Protein AF-0000000065780744 (afdb_homodimer)

pLDDT: mean 96.43, std 5.04, range [65.5, 98.94]

Solvent-accessible surface area (backbone atoms only — not comparable to full-atom values): 18616 Å² total; per-residue (Å²): 108,68,65,57,45,47,46,42,52,73,30,43,47,75,39,72,46,35,96,43,82,79,26,55,28,75,36,64,63,49,23,32,56,33,37,69,35,42,49,47,54,45,49,52,55,40,68,71,40,66,84,66,68,60,50,29,27,30,14,38,72,53,62,6,28,48,55,24,36,43,37,14,58,76,64,61,24,23,38,44,68,33,33,51,78,88,74,62,92,62,65,63,48,76,34,73,39,68,48,100,80,62,71,48,52,39,26,35,49,60,84,76,47,41,64,85,33,29,34,34,39,26,38,50,64,37,39,58,34,46,70,58,51,34,50,50,50,52,40,45,76,45,41,26,42,68,47,42,33,38,26,50,33,30,30,68,90,50,42,11,63,62,51,37,44,74,71,59,27,48,73,46,60,66,36,77,49,74,83,103,108,67,66,57,45,47,47,40,52,73,32,41,46,76,39,71,45,34,95,44,83,78,27,56,30,74,36,64,63,49,23,32,56,32,39,69,35,42,49,48,52,44,51,54,53,40,67,71,41,68,82,65,66,62,50,31,27,31,16,39,70,54,62,5,26,48,57,24,36,42,34,14,59,75,64,60,25,22,39,45,66,34,32,50,80,88,74,63,92,63,66,61,50,74,34,72,39,69,49,101,78,62,71,47,54,38,27,35,50,60,84,75,47,43,64,84,33,30,35,34,39,27,38,48,66,36,38,58,34,46,70,58,50,33,50,50,51,54,39,44,76,45,41,24,42,68,48,42,32,39,24,51,33,29,30,70,90,50,44,11,63,61,50,37,44,75,73,60,28,47,72,45,61,64,35,77,48,76,83,104

Nearest PDB structures (foldseek):
  5znq-assembly1_B  TM=9.868E-01  e=4.164E-31  Yersinia pseudotuberculosis IP 32953
  8izj-assembly1_B  TM=9.907E-01  e=5.658E-31  Escherichia coli
  4lza-assembly1_B  TM=9.631E-01  e=7.298E-24  Thermoanaerobacter pseudethanolicus ATCC 33223
  4m0k-assembly2_D  TM=9.371E-01  e=3.718E-24  Rhodothermus marinus DSM 4252
  6hgq-assembly1_B  TM=9.418E-01  e=8.719E-22  Homo sapiens

Radius of gyration: 19.51 Å; Cα contacts (8 Å, |Δi|>4): 785; chains: 2; bounding box: 44×52×49 Å

Organism: Pasteurella multocida (strain Pm70) (NCBI:txid272843)

Sequence (360 aa):
MNDKLALIKSSIKSIPNHPKEGIIFRDITSLLEVPAAFQTVVDLFVTRYKEKGITKVLGTESRGFIFGAPVALALNVPFVLVRKPGKLPRETISQTYQLEYGQDTLEIHTDAIHAQDKVLIIDDLLATGGTVEATVKLVQRLGGDVQDAAFVINLPDLGGEARLNALGIDAYTLVDFAGHMNDKLALIKSSIKSIPNHPKEGIIFRDITSLLEVPAAF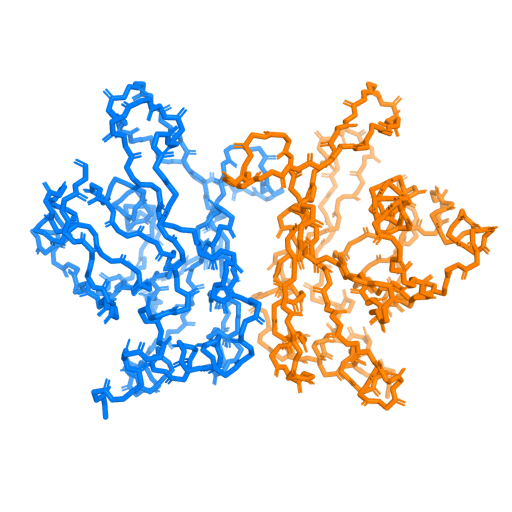QTVVDLFVTRYKEKGITKVLGTESRGFIFGAPVALALNVPFVLVRKPGKLPRETISQTYQLEYGQDTLEIHTDAIHAQDKVLIIDDLLATGGTVEATVKLVQRLGGDVQDAAFVINLPDLGGEARLNALGIDAYTLVDFAGH

Structure (mmCIF, N/CA/C/O backbone):
data_AF-0000000065780744-model_v1
#
loop_
_entity.id
_entity.type
_entity.pdbx_description
1 polymer 'Adenine phosphoribosyltransferase'
#
loop_
_atom_site.group_PDB
_atom_site.id
_atom_site.type_symbol
_atom_site.label_atom_id
_atom_site.label_alt_id
_atom_site.label_comp_id
_atom_site.label_asym_id
_atom_site.label_entity_id
_atom_site.label_seq_id
_atom_site.pdbx_PDB_ins_code
_atom_site.Cartn_x
_atom_site.Cartn_y
_atom_site.Cartn_z
_atom_site.occupancy
_atom_site.B_iso_or_equiv
_atom_site.auth_seq_id
_atom_site.auth_comp_id
_atom_site.auth_asym_id
_atom_site.auth_atom_id
_atom_site.pdbx_PDB_model_num
ATOM 1 N N . MET A 1 1 ? -17 19.938 -7.215 1 68 1 MET A N 1
ATOM 2 C CA . MET A 1 1 ? -16.156 19.672 -6.051 1 68 1 MET A CA 1
ATOM 3 C C . MET A 1 1 ? -16.969 19.062 -4.914 1 68 1 MET A C 1
ATOM 5 O O . MET A 1 1 ? -16.594 18.047 -4.348 1 68 1 MET A O 1
ATOM 9 N N . ASN A 1 2 ? -18.109 19.562 -4.805 1 77.69 2 ASN A N 1
ATOM 10 C CA . ASN A 1 2 ? -18.953 19.094 -3.721 1 77.69 2 ASN A CA 1
ATOM 11 C C . ASN A 1 2 ? -19.438 17.656 -3.961 1 77.69 2 ASN A C 1
ATOM 13 O O . ASN A 1 2 ? -19.438 16.828 -3.043 1 77.69 2 ASN A O 1
ATOM 17 N N . ASP A 1 3 ? -19.625 17.359 -5.219 1 93.88 3 ASP A N 1
ATOM 18 C CA . ASP A 1 3 ? -20.109 16.016 -5.547 1 93.88 3 ASP A CA 1
ATOM 19 C C . ASP A 1 3 ? -19 14.984 -5.391 1 93.88 3 ASP A C 1
ATOM 21 O O . ASP A 1 3 ? -19.25 13.859 -4.953 1 93.88 3 ASP A O 1
ATOM 25 N N 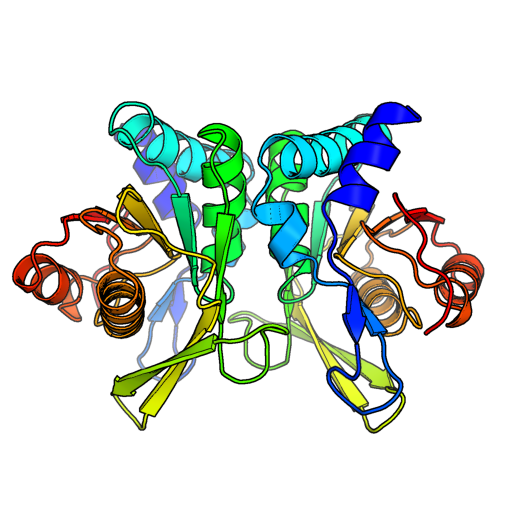. LYS A 1 4 ? -17.844 15.43 -5.664 1 95.94 4 LYS A N 1
ATOM 26 C CA . LYS A 1 4 ? -16.703 14.531 -5.539 1 95.94 4 LYS A CA 1
ATOM 27 C C . LYS A 1 4 ? -16.438 14.172 -4.078 1 95.94 4 LYS A C 1
ATOM 29 O O . LYS A 1 4 ? -16.234 13 -3.744 1 95.94 4 LYS A O 1
ATOM 34 N N . LEU A 1 5 ? -16.438 15.18 -3.262 1 97.81 5 LEU A N 1
ATOM 35 C CA . LEU A 1 5 ? -16.203 14.961 -1.838 1 97.81 5 LEU A CA 1
ATOM 36 C C . LEU A 1 5 ? -17.328 14.141 -1.22 1 97.81 5 LEU A C 1
ATOM 38 O O . LEU A 1 5 ? -17.078 13.312 -0.335 1 97.81 5 LEU A O 1
ATOM 42 N N . ALA A 1 6 ? -18.5 14.367 -1.729 1 98.06 6 ALA A N 1
ATOM 43 C CA . ALA A 1 6 ? -19.641 13.594 -1.249 1 98.06 6 ALA A CA 1
ATOM 44 C C . ALA A 1 6 ? -19.5 12.117 -1.606 1 98.06 6 ALA A C 1
ATOM 46 O O . ALA A 1 6 ? -19.828 11.242 -0.806 1 98.06 6 ALA A O 1
ATOM 47 N N . LEU A 1 7 ? -19.062 11.852 -2.805 1 98.5 7 LEU A N 1
ATOM 48 C CA . LEU A 1 7 ? -18.812 10.477 -3.229 1 98.5 7 LEU A CA 1
ATOM 49 C C . LEU A 1 7 ? -17.797 9.805 -2.324 1 98.5 7 LEU A C 1
ATOM 51 O O . LEU A 1 7 ? -18 8.672 -1.876 1 98.5 7 LEU A O 1
ATOM 55 N N . ILE A 1 8 ? -16.719 10.508 -2.039 1 98.75 8 ILE A N 1
ATOM 56 C CA . ILE A 1 8 ? -15.68 9.984 -1.164 1 98.75 8 ILE A CA 1
ATOM 57 C C . ILE A 1 8 ? -16.266 9.703 0.221 1 98.75 8 ILE A C 1
ATOM 59 O O . ILE A 1 8 ? -16.125 8.602 0.748 1 98.75 8 ILE A O 1
ATOM 63 N N . LYS A 1 9 ? -16.906 10.664 0.774 1 98.25 9 LYS A N 1
ATOM 64 C CA . LYS A 1 9 ? -17.422 10.555 2.135 1 98.25 9 LYS A CA 1
ATOM 65 C C . LYS A 1 9 ? -18.422 9.414 2.248 1 98.25 9 LYS A C 1
ATOM 67 O O . LYS A 1 9 ? -18.391 8.641 3.205 1 98.25 9 LYS A O 1
ATOM 72 N N . SER A 1 10 ? -19.281 9.273 1.227 1 98.19 10 SER A N 1
ATOM 73 C CA . SER A 1 10 ? -20.328 8.258 1.266 1 98.19 10 SER A CA 1
ATOM 74 C C . SER A 1 10 ? -19.75 6.859 1.052 1 98.19 10 SER A C 1
ATOM 76 O O . SER A 1 10 ? -20.406 5.859 1.333 1 98.19 10 SER A O 1
ATOM 78 N N . SER A 1 11 ? -18.547 6.762 0.562 1 98.5 11 SER A N 1
ATOM 79 C CA . SER A 1 11 ? -17.906 5.477 0.293 1 98.5 11 SER A CA 1
ATOM 80 C C . SER A 1 11 ? -17.156 4.969 1.517 1 98.5 11 SER A C 1
ATOM 82 O O . SER A 1 11 ? -16.641 3.854 1.508 1 98.5 11 SER A O 1
ATOM 84 N N . ILE A 1 12 ? -17.109 5.762 2.584 1 98.25 12 ILE A N 1
ATOM 85 C CA . ILE A 1 12 ? -16.391 5.375 3.797 1 98.25 12 ILE A CA 1
ATOM 86 C C . ILE A 1 12 ? -17.391 4.918 4.859 1 98.25 12 ILE A C 1
ATOM 88 O O . ILE A 1 12 ? -18.203 5.715 5.344 1 98.25 12 ILE A O 1
ATOM 92 N N . LYS A 1 13 ? -17.344 3.662 5.219 1 97.31 13 LYS A N 1
ATOM 93 C CA . LYS A 1 13 ? -18.219 3.107 6.246 1 97.31 13 LYS A CA 1
ATOM 94 C C . LYS A 1 13 ? -17.719 3.471 7.645 1 97.31 13 LYS A C 1
ATOM 96 O O . LYS A 1 13 ? -16.516 3.492 7.895 1 97.31 13 LYS A O 1
ATOM 101 N N . SER A 1 14 ? -18.609 3.773 8.5 1 96.62 14 SER A N 1
ATOM 102 C CA . SER A 1 14 ? -18.328 3.979 9.914 1 96.62 14 SER A CA 1
ATOM 103 C C . SER A 1 14 ? -18.656 2.725 10.727 1 96.62 14 SER A C 1
ATOM 105 O O . SER A 1 14 ? -19.797 2.258 10.742 1 96.62 14 SER A O 1
ATOM 107 N N . ILE A 1 15 ? -17.625 2.182 11.328 1 96.62 15 ILE A N 1
ATOM 108 C CA . ILE A 1 15 ? -17.766 0.951 12.102 1 96.62 15 ILE A CA 1
ATOM 109 C C . ILE A 1 15 ? -17.75 1.272 13.594 1 96.62 15 ILE A C 1
ATOM 111 O O . ILE A 1 15 ? -16.703 1.637 14.141 1 96.62 15 ILE A O 1
ATOM 115 N N . PRO A 1 16 ? -18.766 1.108 14.266 1 94.69 16 PRO A N 1
ATOM 116 C CA . PRO A 1 16 ? -18.797 1.429 15.695 1 94.69 16 PRO A CA 1
ATOM 117 C C . PRO A 1 16 ? -18.031 0.419 16.547 1 94.69 16 PRO A C 1
ATOM 119 O O . PRO A 1 16 ? -17.906 -0.748 16.156 1 94.69 16 PRO A O 1
ATOM 122 N N . ASN A 1 17 ? -17.469 0.897 17.703 1 93.44 17 ASN A N 1
ATOM 123 C CA . ASN A 1 17 ? -16.844 0.074 18.734 1 93.44 17 ASN A CA 1
ATOM 124 C C . ASN A 1 17 ? -15.664 -0.717 18.172 1 93.44 17 ASN A C 1
ATOM 126 O O . ASN A 1 17 ? -15.523 -1.91 18.453 1 93.44 17 ASN A O 1
ATOM 130 N N . HIS A 1 18 ? -14.938 -0.084 17.344 1 91.38 18 HIS A N 1
ATOM 131 C CA . HIS A 1 18 ? -13.719 -0.639 16.781 1 91.38 18 HIS A CA 1
ATOM 132 C C . HIS A 1 18 ? -12.578 0.375 16.812 1 91.38 18 HIS A C 1
ATOM 134 O O . HIS A 1 18 ? -12.742 1.511 16.359 1 91.38 18 HIS A O 1
ATOM 140 N N . PRO A 1 19 ? -11.5 -0.032 17.266 1 88.31 19 PRO A N 1
ATOM 141 C CA . PRO A 1 19 ? -11.109 -1.343 17.797 1 88.31 19 PRO A CA 1
ATOM 142 C C . PRO A 1 19 ? -11.602 -1.579 19.219 1 88.31 19 PRO A C 1
ATOM 144 O O . PRO A 1 19 ? -11.523 -2.703 19.719 1 88.31 19 PRO A O 1
ATOM 147 N N . LYS A 1 20 ? -12.023 -0.433 19.891 1 89.38 20 LYS A N 1
ATOM 148 C CA . LYS A 1 20 ? -12.547 -0.545 21.25 1 89.38 20 LYS A CA 1
ATOM 149 C C . LYS A 1 20 ? -13.945 0.065 21.344 1 89.38 20 LYS A C 1
ATOM 151 O O . LYS A 1 20 ? -14.352 0.834 20.484 1 89.38 20 LYS A O 1
ATOM 156 N N . GLU A 1 21 ? -14.539 -0.294 22.422 1 91.94 21 GLU A N 1
ATOM 157 C CA . GLU A 1 21 ? -15.867 0.255 22.672 1 91.94 21 GLU A CA 1
ATOM 158 C C . GLU A 1 21 ? -15.844 1.781 22.688 1 91.94 21 GLU A C 1
ATOM 160 O O . GLU A 1 21 ? -14.938 2.381 23.281 1 91.94 21 GLU A O 1
ATOM 165 N N . GLY A 1 22 ? -16.875 2.439 22.016 1 90.31 22 GLY A N 1
ATOM 166 C CA . GLY A 1 22 ? -17 3.889 22.047 1 90.31 22 GLY A CA 1
ATOM 167 C C . GLY A 1 22 ? -16.297 4.574 20.891 1 90.31 22 GLY A C 1
ATOM 168 O O . GLY A 1 22 ? -16.531 5.758 20.625 1 90.31 22 GLY A O 1
ATOM 169 N N . ILE A 1 23 ? -15.469 3.822 20.141 1 90.62 23 ILE A N 1
ATOM 170 C CA . ILE A 1 23 ? -14.727 4.387 19.016 1 90.62 23 ILE A CA 1
ATOM 171 C C . ILE A 1 23 ? -15.445 4.086 17.703 1 90.62 23 ILE A C 1
ATOM 173 O O . ILE A 1 23 ? -15.945 2.977 17.516 1 90.62 23 ILE A O 1
ATOM 177 N N . ILE A 1 24 ? -15.562 5.105 16.906 1 94.38 24 ILE A N 1
ATOM 178 C CA . ILE A 1 24 ? -16.078 4.906 15.555 1 94.38 24 ILE A CA 1
ATOM 179 C C . ILE A 1 24 ? -14.93 4.844 14.555 1 94.38 24 ILE A C 1
ATOM 181 O O . ILE A 1 24 ? -14.25 5.844 14.328 1 94.38 24 ILE A O 1
ATOM 185 N N . PHE A 1 25 ? -14.781 3.732 13.992 1 95.56 25 PHE A N 1
ATOM 186 C CA . PHE A 1 25 ? -13.703 3.52 13.031 1 95.56 25 PHE A CA 1
ATOM 187 C C . PHE A 1 25 ? -14.156 3.896 11.625 1 95.56 25 PHE A C 1
ATOM 189 O O . PHE A 1 25 ? -15.227 3.494 11.18 1 95.56 25 PHE A O 1
ATOM 196 N N . ARG A 1 26 ? -13.383 4.664 10.953 1 97 26 ARG A N 1
ATOM 197 C CA . ARG A 1 26 ? -13.633 5 9.555 1 97 26 ARG A CA 1
ATOM 198 C C . ARG A 1 26 ? -12.891 4.043 8.625 1 97 26 ARG A C 1
ATOM 200 O O . ARG A 1 26 ? -11.664 4.105 8.516 1 97 26 ARG A O 1
ATOM 207 N N . ASP A 1 27 ? -13.633 3.236 7.992 1 97.31 27 ASP A N 1
ATOM 208 C CA . ASP A 1 27 ? -13.086 2.125 7.219 1 97.31 27 ASP A CA 1
ATOM 209 C C . ASP A 1 27 ? -12.688 2.572 5.812 1 97.31 27 ASP A C 1
ATOM 211 O O . ASP A 1 27 ? -13.547 2.68 4.93 1 97.31 27 ASP A O 1
ATOM 215 N N . ILE A 1 28 ? -11.43 2.727 5.609 1 97.88 28 ILE A N 1
ATOM 216 C CA . ILE A 1 28 ? -10.922 3.184 4.32 1 97.88 28 ILE A CA 1
ATOM 217 C C . ILE A 1 28 ? -11.117 2.09 3.271 1 97.88 28 ILE A C 1
ATOM 219 O O . ILE A 1 28 ? -11.141 2.369 2.07 1 97.88 28 ILE A O 1
ATOM 223 N N . THR A 1 29 ? -11.227 0.786 3.674 1 98.31 29 THR A N 1
ATOM 224 C CA . THR A 1 29 ? -11.336 -0.311 2.719 1 98.31 29 THR A CA 1
ATOM 225 C C . THR A 1 29 ? -12.625 -0.201 1.915 1 98.31 29 THR A C 1
ATOM 227 O O . THR A 1 29 ? -12.672 -0.586 0.745 1 98.31 29 THR A O 1
ATOM 230 N N . SER A 1 30 ? -13.68 0.334 2.529 1 98.62 30 SER A N 1
ATOM 231 C CA . SER A 1 30 ? -14.953 0.458 1.819 1 98.62 30 SER A CA 1
ATOM 232 C C . SER A 1 30 ? -14.844 1.448 0.665 1 98.62 30 SER A C 1
ATOM 234 O O . SER A 1 30 ? -15.492 1.277 -0.368 1 98.62 30 SER A O 1
ATOM 236 N N . LEU A 1 31 ? -14.023 2.465 0.802 1 98.81 31 LEU A N 1
ATOM 237 C CA . LEU A 1 31 ? -13.758 3.406 -0.279 1 98.81 31 LEU A CA 1
ATOM 238 C C . LEU A 1 31 ? -13.062 2.713 -1.445 1 98.81 31 LEU A C 1
ATOM 240 O O . LEU A 1 31 ? -13.383 2.969 -2.607 1 98.81 31 LEU A O 1
ATOM 244 N N . LEU A 1 32 ? -12.117 1.802 -1.171 1 98.81 32 LEU A N 1
ATOM 245 C CA . LEU A 1 32 ? -11.336 1.093 -2.182 1 98.81 32 LEU A CA 1
ATOM 246 C C . LEU A 1 32 ? -12.219 0.145 -2.982 1 98.81 32 LEU A C 1
ATOM 248 O O . LEU A 1 32 ? -11.859 -0.272 -4.082 1 98.81 32 LEU A O 1
ATOM 252 N N . GLU A 1 33 ? -13.383 -0.192 -2.443 1 97.94 33 GLU A N 1
ATOM 253 C CA . GLU A 1 33 ? -14.344 -1.08 -3.1 1 97.94 33 GLU A CA 1
ATOM 254 C C . GLU A 1 33 ? -15.195 -0.323 -4.113 1 97.94 33 GLU A C 1
ATOM 256 O O . GLU A 1 33 ? -15.945 -0.931 -4.879 1 97.94 33 GLU A O 1
ATOM 261 N N . VAL A 1 34 ? -15.039 1.004 -4.129 1 98.69 34 VAL A N 1
ATOM 262 C CA . VAL A 1 34 ? -15.734 1.874 -5.07 1 98.69 34 VAL A CA 1
ATOM 263 C C . VAL A 1 34 ? -14.727 2.541 -6.004 1 98.69 34 VAL A C 1
ATOM 265 O O . VAL A 1 34 ? -14.18 3.602 -5.684 1 98.69 34 VAL A O 1
ATOM 268 N N . PRO A 1 35 ? -14.57 1.938 -7.223 1 98.75 35 PRO A N 1
ATOM 269 C CA . PRO A 1 35 ? -13.516 2.4 -8.125 1 98.75 35 PRO A CA 1
ATOM 270 C C . PRO A 1 35 ? -13.594 3.898 -8.406 1 98.75 35 PRO A C 1
ATOM 272 O O . PRO A 1 35 ? -12.57 4.586 -8.398 1 98.75 35 PRO A O 1
ATOM 275 N N . ALA A 1 36 ? -14.758 4.434 -8.547 1 98.75 36 ALA A N 1
ATOM 276 C CA . ALA A 1 36 ? -14.914 5.859 -8.836 1 98.75 36 ALA A CA 1
ATOM 277 C C . ALA A 1 36 ? -14.438 6.711 -7.66 1 98.75 36 ALA A C 1
ATOM 279 O O . ALA A 1 36 ? -13.828 7.762 -7.852 1 98.75 36 ALA A O 1
ATOM 280 N N . ALA A 1 37 ? -14.734 6.316 -6.465 1 98.88 37 ALA A N 1
ATOM 281 C CA . ALA A 1 37 ? -14.297 7.043 -5.27 1 98.88 37 ALA A CA 1
ATOM 282 C C . ALA A 1 37 ? -12.781 7 -5.125 1 98.88 37 ALA A C 1
ATOM 284 O O . ALA A 1 37 ? -12.148 8.023 -4.84 1 98.88 37 ALA A O 1
ATOM 285 N N . PHE A 1 38 ? -12.242 5.801 -5.32 1 98.88 38 PHE A N 1
ATOM 286 C CA . PHE A 1 38 ? -10.797 5.629 -5.254 1 98.88 38 PHE A CA 1
ATOM 287 C C . PHE A 1 38 ? -10.102 6.52 -6.273 1 98.88 38 PHE A C 1
ATOM 289 O O . PHE A 1 38 ? -9.172 7.258 -5.926 1 98.88 38 PHE A O 1
ATOM 296 N N . GLN A 1 39 ? -10.57 6.527 -7.453 1 98.81 39 GLN A N 1
ATOM 297 C CA . GLN A 1 39 ? -10.023 7.371 -8.516 1 98.81 39 GLN A CA 1
ATOM 298 C C . GLN A 1 39 ? -10.148 8.852 -8.164 1 98.81 39 GLN A C 1
ATOM 300 O O . GLN A 1 39 ? -9.219 9.625 -8.391 1 98.81 39 GLN A O 1
ATOM 305 N N . THR A 1 40 ? -11.258 9.203 -7.617 1 98.88 40 THR A N 1
ATOM 306 C CA . THR A 1 40 ? -11.5 10.594 -7.266 1 98.88 40 THR A CA 1
ATOM 307 C C . THR A 1 40 ? -10.484 11.086 -6.242 1 98.88 40 THR A C 1
ATOM 309 O O . THR A 1 40 ? -9.961 12.195 -6.359 1 98.88 40 THR A O 1
ATOM 312 N N . VAL A 1 41 ? -10.156 10.266 -5.254 1 98.88 41 VAL A N 1
ATOM 313 C CA . VAL A 1 41 ? -9.164 10.625 -4.25 1 98.88 41 VAL A CA 1
ATOM 314 C C . VAL A 1 41 ? -7.82 10.906 -4.922 1 98.88 41 VAL A C 1
ATOM 316 O O . VAL A 1 41 ? -7.219 11.961 -4.703 1 98.88 41 VAL A O 1
ATOM 319 N N . VAL A 1 42 ? -7.379 9.992 -5.75 1 98.88 42 VAL A N 1
ATOM 320 C CA . VAL A 1 42 ? -6.086 10.117 -6.418 1 98.88 42 VAL A CA 1
ATOM 321 C C . VAL A 1 42 ? -6.082 11.367 -7.301 1 98.88 42 VAL A C 1
ATOM 323 O O . VAL A 1 42 ? -5.129 12.148 -7.277 1 98.88 42 VAL A O 1
ATOM 326 N N . ASP A 1 43 ? -7.168 11.578 -8.008 1 98.75 43 ASP A N 1
ATOM 327 C CA . ASP A 1 43 ? -7.27 12.727 -8.898 1 98.75 43 ASP A CA 1
ATOM 328 C C . ASP A 1 43 ? -7.16 14.039 -8.125 1 98.75 43 ASP A C 1
ATOM 330 O O . ASP A 1 43 ? -6.5 14.977 -8.57 1 98.75 43 ASP A O 1
ATOM 334 N N . LEU A 1 44 ? -7.812 14.117 -7.023 1 98.81 44 LEU A N 1
ATOM 335 C CA . LEU A 1 44 ? -7.797 15.344 -6.23 1 98.81 44 LEU A CA 1
ATOM 336 C C . LEU A 1 44 ? -6.402 15.617 -5.684 1 98.81 44 LEU A C 1
ATOM 338 O O . LEU A 1 44 ? -5.938 16.766 -5.707 1 98.81 44 LEU A O 1
ATOM 342 N N . PHE A 1 45 ? -5.727 14.586 -5.18 1 98.88 45 PHE A N 1
ATOM 343 C CA . PHE A 1 45 ? -4.355 14.758 -4.711 1 98.88 45 PHE A CA 1
ATOM 344 C C . PHE A 1 45 ? -3.447 15.211 -5.848 1 98.88 45 PHE A C 1
ATOM 346 O O . PHE A 1 45 ? -2.676 16.156 -5.691 1 98.88 45 PHE A O 1
ATOM 353 N N . VAL A 1 46 ? -3.562 14.578 -6.984 1 98.81 46 VAL A N 1
ATOM 354 C CA . VAL A 1 46 ? -2.709 14.891 -8.125 1 98.81 46 VAL A CA 1
ATOM 355 C C . VAL A 1 46 ? -2.967 16.328 -8.594 1 98.81 46 VAL A C 1
ATOM 357 O O . VAL A 1 46 ? -2.025 17.078 -8.859 1 98.81 46 VAL A O 1
ATOM 360 N N . THR A 1 47 ? -4.223 16.688 -8.688 1 98.69 47 THR A N 1
ATOM 361 C CA . THR A 1 47 ? -4.586 18.031 -9.109 1 98.69 47 THR A CA 1
ATOM 362 C C . THR A 1 47 ? -3.982 19.078 -8.18 1 98.69 47 THR A C 1
ATOM 364 O O . THR A 1 47 ? -3.449 20.094 -8.633 1 98.69 47 THR A O 1
ATOM 367 N N . ARG A 1 48 ? -4.004 18.812 -6.938 1 98.38 48 ARG A N 1
ATOM 368 C CA . ARG A 1 48 ? -3.512 19.75 -5.93 1 98.38 48 ARG A CA 1
ATOM 369 C C . ARG A 1 48 ? -2 19.938 -6.039 1 98.38 48 ARG A C 1
ATOM 371 O O . ARG A 1 48 ? -1.479 21.016 -5.801 1 98.38 48 ARG A O 1
ATOM 378 N N . TYR A 1 49 ? -1.295 18.875 -6.465 1 98.69 49 TYR A N 1
ATOM 379 C CA . TYR A 1 49 ? 0.144 18.906 -6.223 1 98.69 49 TYR A CA 1
ATOM 380 C C . TYR A 1 49 ? 0.918 18.875 -7.535 1 98.69 49 TYR A C 1
ATOM 382 O O . TYR A 1 49 ? 2.141 19.047 -7.543 1 98.69 49 TYR A O 1
ATOM 390 N N . LYS A 1 50 ? 0.284 18.672 -8.664 1 98.12 50 LYS A N 1
ATOM 391 C CA . LYS A 1 50 ? 0.943 18.5 -9.953 1 98.12 50 LYS A CA 1
ATOM 392 C C . LYS A 1 50 ? 1.822 19.703 -10.289 1 98.12 50 LYS A C 1
ATOM 394 O O . LYS A 1 50 ? 2.844 19.562 -10.961 1 98.12 50 LYS A O 1
ATOM 399 N N . GLU A 1 51 ? 1.498 20.891 -9.758 1 98.06 51 GLU A N 1
ATOM 400 C CA . GLU A 1 51 ? 2.252 22.094 -10.109 1 98.06 51 GLU A CA 1
ATOM 401 C C . GLU A 1 51 ? 3.02 22.641 -8.906 1 98.06 51 GLU A C 1
ATOM 403 O O . GLU A 1 51 ? 3.434 23.797 -8.906 1 98.06 51 GLU A O 1
ATOM 408 N N . LYS A 1 52 ? 3.23 21.844 -7.918 1 97.88 52 LYS A N 1
ATOM 409 C CA . LYS A 1 52 ? 3.832 22.359 -6.691 1 97.88 52 LYS A CA 1
ATOM 410 C C . LYS A 1 52 ? 5.312 22 -6.613 1 97.88 52 LYS A C 1
ATOM 412 O O . LYS A 1 52 ? 5.973 22.281 -5.609 1 97.88 52 LYS A O 1
ATOM 417 N N . GLY A 1 53 ? 5.812 21.359 -7.617 1 98 53 GLY A N 1
ATOM 418 C CA . GLY A 1 53 ? 7.238 21.078 -7.672 1 98 53 GLY A CA 1
ATOM 419 C C . GLY A 1 53 ? 7.648 19.922 -6.766 1 98 53 GLY A C 1
ATOM 420 O O . GLY A 1 53 ? 8.797 19.844 -6.34 1 98 53 GLY A O 1
ATOM 421 N N . ILE A 1 54 ? 6.734 19.078 -6.414 1 98.81 54 ILE A N 1
ATOM 422 C CA . ILE A 1 54 ? 7.023 17.891 -5.613 1 98.81 54 ILE A CA 1
ATOM 423 C C . ILE A 1 54 ? 8.055 17.031 -6.332 1 98.81 54 ILE A C 1
ATOM 425 O O . ILE A 1 54 ? 7.93 16.766 -7.531 1 98.81 54 ILE A O 1
ATOM 429 N N . THR A 1 55 ? 9.031 16.609 -5.559 1 98.81 55 THR A N 1
ATOM 430 C CA . THR A 1 55 ? 10.07 15.805 -6.191 1 98.81 55 THR A CA 1
ATOM 431 C C . THR A 1 55 ? 10.008 14.367 -5.688 1 98.81 55 THR A C 1
ATOM 433 O O . THR A 1 55 ? 10.602 13.469 -6.293 1 98.81 55 THR A O 1
ATOM 436 N N . LYS A 1 56 ? 9.305 14.117 -4.527 1 98.81 56 LYS A N 1
ATOM 437 C CA . LYS A 1 56 ? 9.117 12.781 -3.975 1 98.81 56 LYS A CA 1
ATOM 438 C C . LYS A 1 56 ? 7.801 12.672 -3.221 1 98.81 56 LYS A C 1
ATOM 440 O O . LYS A 1 56 ? 7.363 13.641 -2.584 1 98.81 56 LYS A O 1
ATOM 445 N N . VAL A 1 57 ? 7.215 11.586 -3.273 1 98.94 57 VAL A N 1
ATOM 446 C CA . VAL A 1 57 ? 6.051 11.258 -2.459 1 98.94 57 VAL A CA 1
ATOM 447 C C . VAL A 1 57 ? 6.426 10.195 -1.428 1 98.94 57 VAL A C 1
ATOM 449 O O . VAL A 1 57 ? 7.082 9.203 -1.758 1 98.94 57 VAL A O 1
ATOM 452 N N . LEU A 1 58 ? 6.086 10.422 -0.204 1 98.88 58 LEU A N 1
ATOM 453 C CA . LEU A 1 58 ? 6.289 9.461 0.871 1 98.88 58 LEU A CA 1
ATOM 454 C C . LEU A 1 58 ? 4.961 8.844 1.306 1 98.88 58 LEU A C 1
ATOM 456 O O . LEU A 1 58 ? 3.959 9.547 1.438 1 98.88 58 LEU A O 1
ATOM 460 N N . GLY A 1 59 ? 4.973 7.547 1.456 1 98.56 59 GLY A N 1
ATOM 461 C CA . GLY A 1 59 ? 3.867 6.828 2.066 1 98.56 59 GLY A CA 1
ATOM 462 C C . GLY A 1 59 ? 4.242 6.152 3.371 1 98.56 59 GLY A C 1
ATOM 463 O O . GLY A 1 59 ? 5.281 5.492 3.457 1 98.56 59 GLY A O 1
ATOM 464 N N . THR A 1 60 ? 3.43 6.27 4.328 1 97.31 60 THR A N 1
ATOM 465 C CA . THR A 1 60 ? 3.678 5.633 5.617 1 97.31 60 THR A CA 1
ATOM 466 C C . THR A 1 60 ? 2.994 4.27 5.688 1 97.31 60 THR A C 1
ATOM 468 O O . THR A 1 60 ? 1.87 4.109 5.207 1 97.31 60 THR A O 1
ATOM 471 N N . GLU A 1 61 ? 3.627 3.309 6.27 1 96.12 61 GLU A N 1
ATOM 472 C CA . GLU A 1 61 ? 3.098 1.954 6.383 1 96.12 61 GLU A CA 1
ATOM 473 C C . GLU A 1 61 ? 1.839 1.925 7.246 1 96.12 61 GLU A C 1
ATOM 475 O O . GLU A 1 61 ? 1.839 2.43 8.367 1 96.12 61 GLU A O 1
ATOM 480 N N . SER A 1 62 ? 0.819 1.204 6.582 1 96.75 62 SER A N 1
ATOM 481 C CA . SER A 1 62 ? 0.756 0.56 5.273 1 96.75 62 SER A CA 1
ATOM 482 C C . SER A 1 62 ? -0.262 1.245 4.367 1 96.75 62 SER A C 1
ATOM 484 O O . SER A 1 62 ? -0.117 1.238 3.145 1 96.75 62 SER A O 1
ATOM 486 N N . ARG A 1 63 ? -1.232 1.919 5.125 1 98 63 ARG A N 1
ATOM 487 C CA . ARG A 1 63 ? -2.352 2.424 4.336 1 98 63 ARG A CA 1
ATOM 488 C C . ARG A 1 63 ? -1.938 3.641 3.512 1 98 63 ARG A C 1
ATOM 490 O O . ARG A 1 63 ? -2.551 3.938 2.484 1 98 63 ARG A O 1
ATOM 497 N N . GLY A 1 64 ? -0.837 4.266 3.904 1 98.44 64 GLY A N 1
ATOM 498 C CA . GLY A 1 64 ? -0.278 5.348 3.109 1 98.44 64 GLY A CA 1
ATOM 499 C C . GLY A 1 64 ? 0.203 4.898 1.743 1 98.44 64 GLY A C 1
ATOM 500 O O . GLY A 1 64 ? 0.327 5.711 0.824 1 98.44 64 GLY A O 1
ATOM 501 N N . PHE A 1 65 ? 0.525 3.592 1.613 1 98.81 65 PHE A N 1
ATOM 502 C CA . PHE A 1 65 ? 1.002 3.062 0.341 1 98.81 65 PHE A CA 1
ATOM 503 C C . PHE A 1 65 ? -0.113 3.064 -0.698 1 98.81 65 PHE A C 1
ATOM 505 O O . PHE A 1 65 ? 0.144 3.244 -1.891 1 98.81 65 PHE A O 1
ATOM 512 N N . ILE A 1 66 ? -1.305 2.895 -0.225 1 98.88 66 ILE A N 1
ATOM 513 C CA . ILE A 1 66 ? -2.467 2.67 -1.079 1 98.88 66 ILE A CA 1
ATOM 514 C C . ILE A 1 66 ? -2.727 3.91 -1.933 1 98.88 66 ILE A C 1
ATOM 516 O O . ILE A 1 66 ? -3.051 3.799 -3.117 1 98.88 66 ILE A O 1
ATOM 520 N N . PHE A 1 67 ? -2.531 5.086 -1.333 1 98.88 67 PHE A N 1
ATOM 521 C CA . PHE A 1 67 ? -2.797 6.336 -2.033 1 98.88 67 PHE A CA 1
ATOM 522 C C . PHE A 1 67 ? -1.499 6.961 -2.533 1 98.88 67 PHE A C 1
ATOM 524 O O . PHE A 1 67 ? -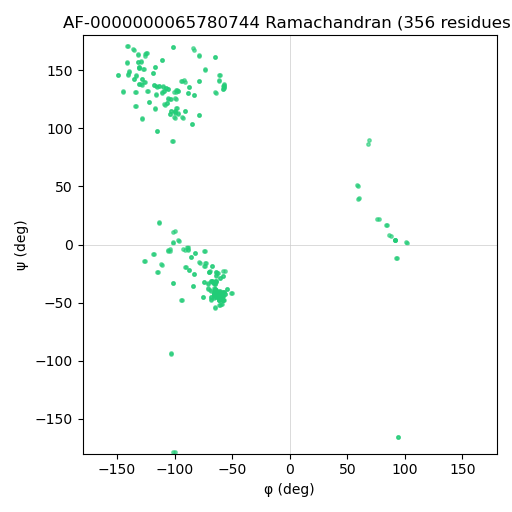1.471 7.57 -3.604 1 98.88 67 PHE A O 1
ATOM 531 N N . GLY A 1 68 ? -0.43 6.773 -1.772 1 98.88 68 GLY A N 1
ATOM 532 C CA . GLY A 1 68 ? 0.852 7.359 -2.127 1 98.88 68 GLY A CA 1
ATOM 533 C C . GLY A 1 68 ? 1.413 6.828 -3.432 1 98.88 68 GLY A C 1
ATOM 534 O O . GLY A 1 68 ? 1.939 7.59 -4.246 1 98.88 68 GLY A O 1
ATOM 535 N N . ALA A 1 69 ? 1.249 5.547 -3.654 1 98.88 69 ALA A N 1
ATOM 536 C CA . ALA A 1 69 ? 1.825 4.902 -4.832 1 98.88 69 ALA A CA 1
ATOM 537 C C . ALA A 1 69 ? 1.2 5.445 -6.113 1 98.88 69 ALA A C 1
ATOM 539 O O . ALA A 1 69 ? 1.904 5.957 -6.988 1 98.88 69 ALA A O 1
ATOM 540 N N . PRO A 1 70 ? -0.117 5.422 -6.254 1 98.88 70 PRO A N 1
ATOM 541 C CA . PRO A 1 70 ? -0.687 5.945 -7.5 1 98.88 70 PRO A CA 1
ATOM 542 C C . PRO A 1 70 ? -0.439 7.441 -7.676 1 98.88 70 PRO A C 1
ATOM 544 O O . PRO A 1 70 ? -0.315 7.918 -8.805 1 98.88 70 PRO A O 1
ATOM 547 N N . VAL A 1 71 ? -0.368 8.203 -6.574 1 98.94 71 VAL A N 1
ATOM 548 C CA . VAL A 1 71 ? -0.094 9.633 -6.695 1 98.94 71 VAL A CA 1
ATOM 549 C C . VAL A 1 71 ? 1.335 9.844 -7.188 1 98.94 71 VAL A C 1
ATOM 551 O O . VAL A 1 71 ? 1.58 10.68 -8.062 1 98.94 71 VAL A O 1
ATOM 554 N N . ALA A 1 72 ? 2.303 9.117 -6.621 1 98.94 72 ALA A N 1
ATOM 555 C CA . ALA A 1 72 ? 3.689 9.203 -7.074 1 98.94 72 ALA A CA 1
ATOM 556 C C . ALA A 1 72 ? 3.805 8.891 -8.562 1 98.94 72 ALA A C 1
ATOM 558 O O . ALA A 1 72 ? 4.508 9.586 -9.297 1 98.94 72 ALA A O 1
ATOM 559 N N . LEU A 1 73 ? 3.074 7.84 -9.008 1 98.88 73 LEU A N 1
ATOM 560 C CA . LEU A 1 73 ? 3.057 7.465 -10.414 1 98.88 73 LEU A CA 1
ATOM 561 C C . LEU A 1 73 ? 2.506 8.602 -11.273 1 98.88 73 LEU A C 1
ATOM 563 O O . LEU A 1 73 ? 3.115 8.977 -12.273 1 98.88 73 LEU A O 1
ATOM 567 N N . ALA A 1 74 ? 1.399 9.156 -10.828 1 98.81 74 ALA A N 1
ATOM 568 C CA . ALA A 1 74 ? 0.723 10.195 -11.602 1 98.81 74 ALA A CA 1
ATOM 569 C C . ALA A 1 74 ? 1.577 11.453 -11.695 1 98.81 74 ALA A C 1
ATOM 571 O O . ALA A 1 74 ? 1.566 12.148 -12.711 1 98.81 74 ALA A O 1
ATOM 572 N N . LEU A 1 75 ? 2.346 11.727 -10.625 1 98.81 75 LEU A N 1
ATOM 573 C CA . LEU A 1 75 ? 3.215 12.898 -10.594 1 98.81 75 LEU A CA 1
ATOM 574 C C . LEU A 1 75 ? 4.559 12.594 -11.25 1 98.81 75 LEU A C 1
ATOM 576 O O . LEU A 1 75 ? 5.359 13.508 -11.477 1 98.81 75 LEU A O 1
ATOM 580 N N . ASN A 1 76 ? 4.805 11.328 -11.523 1 98.75 76 ASN A N 1
ATOM 581 C CA . ASN A 1 76 ? 6.051 10.867 -12.125 1 98.75 76 ASN A CA 1
ATOM 582 C C . ASN A 1 76 ? 7.258 11.234 -11.266 1 98.75 76 ASN A C 1
ATOM 584 O O . ASN A 1 76 ? 8.227 11.82 -11.766 1 98.75 76 ASN A O 1
ATOM 588 N N . VAL A 1 77 ? 7.199 10.922 -10.031 1 98.88 77 VAL A N 1
ATOM 589 C CA . VAL A 1 77 ? 8.281 11.141 -9.078 1 98.88 77 VAL A CA 1
ATOM 590 C C . VAL A 1 77 ? 8.531 9.875 -8.273 1 98.88 77 VAL A C 1
ATOM 592 O O . VAL A 1 77 ? 7.684 8.977 -8.234 1 98.88 77 VAL A O 1
ATOM 595 N N . PRO A 1 78 ? 9.672 9.727 -7.59 1 98.88 78 PRO A N 1
ATOM 596 C CA . PRO A 1 78 ? 9.961 8.57 -6.738 1 98.88 78 PRO A CA 1
ATOM 597 C C . PRO A 1 78 ? 8.969 8.414 -5.594 1 98.88 78 PRO A C 1
ATOM 599 O O . PRO A 1 78 ? 8.43 9.406 -5.098 1 98.88 78 PRO A O 1
ATOM 602 N N . PHE A 1 79 ? 8.727 7.191 -5.289 1 98.94 79 PHE A N 1
ATOM 603 C CA . PHE A 1 79 ? 7.902 6.848 -4.133 1 98.94 79 PHE A CA 1
ATOM 604 C C . PHE A 1 79 ? 8.758 6.262 -3.016 1 98.94 79 PHE A C 1
ATOM 606 O O . PHE A 1 79 ? 9.406 5.227 -3.199 1 98.94 79 PHE A O 1
ATOM 613 N N . VAL A 1 80 ? 8.758 6.895 -1.851 1 98.88 80 VAL A N 1
ATOM 614 C CA . VAL A 1 80 ? 9.609 6.508 -0.727 1 98.88 80 VAL A CA 1
ATOM 615 C C . VAL A 1 80 ? 8.75 5.906 0.385 1 98.88 80 VAL A C 1
ATOM 617 O O . VAL A 1 80 ? 7.707 6.453 0.739 1 98.88 80 VAL A O 1
ATOM 620 N N . LEU A 1 81 ? 9.195 4.828 0.943 1 98.88 81 LEU A N 1
ATOM 621 C CA . LEU A 1 81 ? 8.453 4.148 1.997 1 98.88 81 LEU A CA 1
ATOM 622 C C . LEU A 1 81 ? 9 4.516 3.373 1 98.88 81 LEU A C 1
ATOM 624 O O . LEU A 1 81 ? 10.211 4.508 3.586 1 98.88 81 LEU A O 1
ATOM 628 N N . VAL A 1 82 ? 8.148 4.871 4.234 1 98.81 82 VAL A N 1
ATOM 629 C CA . VAL A 1 82 ? 8.422 4.98 5.664 1 98.81 82 VAL A CA 1
ATOM 630 C C . VAL A 1 82 ? 7.758 3.824 6.406 1 98.81 82 VAL A C 1
ATOM 632 O O . VAL A 1 82 ? 6.547 3.625 6.301 1 98.81 82 VAL A O 1
ATOM 635 N N . ARG A 1 83 ? 8.578 3.037 7.117 1 98.69 83 ARG A N 1
ATOM 636 C CA . ARG A 1 83 ? 8.055 1.786 7.652 1 98.69 83 ARG A CA 1
ATOM 637 C C . ARG A 1 83 ? 8.492 1.579 9.102 1 98.69 83 ARG A C 1
ATOM 639 O O . ARG A 1 83 ? 9.32 2.336 9.617 1 98.69 83 ARG A O 1
ATOM 646 N N . LYS A 1 84 ? 7.871 0.628 9.719 1 97.69 84 LYS A N 1
ATOM 647 C CA . LYS A 1 84 ? 8.281 0.22 11.055 1 97.69 84 LYS A CA 1
ATOM 648 C C . LYS A 1 84 ? 9.688 -0.388 11.039 1 97.69 84 LYS A C 1
ATOM 650 O O . LYS A 1 84 ? 10.18 -0.782 9.984 1 97.69 84 LYS A O 1
ATOM 655 N N . PRO A 1 85 ? 10.297 -0.435 12.25 1 97.56 85 PRO A N 1
ATOM 656 C CA . PRO A 1 85 ? 11.664 -0.955 12.312 1 97.56 85 PRO A CA 1
ATOM 657 C C . PRO A 1 85 ? 11.781 -2.375 11.758 1 97.56 85 PRO A C 1
ATOM 659 O O . PRO A 1 85 ? 10.891 -3.205 11.984 1 97.56 85 PRO A O 1
ATOM 662 N N . GLY A 1 86 ? 12.875 -2.549 10.992 1 95.5 86 GLY A N 1
ATOM 663 C CA . GLY A 1 86 ? 13.211 -3.891 10.539 1 95.5 86 GLY A CA 1
ATOM 664 C C . GLY A 1 86 ? 12.602 -4.234 9.195 1 95.5 86 GLY A C 1
ATOM 665 O O . GLY A 1 86 ? 12.844 -5.316 8.656 1 95.5 86 GLY A O 1
ATOM 666 N N . LYS A 1 87 ? 11.914 -3.281 8.547 1 96.62 87 LYS A N 1
ATOM 667 C CA . LYS A 1 87 ? 11.188 -3.588 7.32 1 96.62 87 LYS A CA 1
ATOM 668 C C . LYS A 1 87 ? 11.914 -3.025 6.102 1 96.62 87 LYS A C 1
ATOM 670 O O . LYS A 1 87 ? 11.5 -3.262 4.961 1 96.62 87 LYS A O 1
ATOM 675 N N . LEU A 1 88 ? 12.969 -2.295 6.297 1 98 88 LEU A N 1
ATOM 676 C CA . LEU A 1 88 ? 13.766 -1.706 5.23 1 98 88 LEU A CA 1
ATOM 677 C C . LEU A 1 88 ? 15.164 -2.324 5.195 1 98 88 LEU A C 1
ATOM 679 O O . LEU A 1 88 ? 15.797 -2.492 6.238 1 98 88 LEU A O 1
ATOM 683 N N . PRO A 1 89 ? 15.648 -2.635 4.023 1 96.94 89 PRO A N 1
ATOM 684 C CA . PRO A 1 89 ? 16.828 -3.504 3.938 1 96.94 89 PRO A CA 1
ATOM 685 C C . PRO A 1 89 ? 18.141 -2.721 3.936 1 96.94 89 PRO A C 1
ATOM 687 O O . PRO A 1 89 ? 19.203 -3.303 4.137 1 96.94 89 PRO A O 1
ATOM 690 N N . ARG A 1 90 ? 18.078 -1.462 3.613 1 97.94 90 ARG A N 1
ATOM 691 C CA . ARG A 1 90 ? 19.297 -0.661 3.568 1 97.94 90 ARG A CA 1
ATOM 692 C C . ARG A 1 90 ? 19.453 0.179 4.832 1 97.94 90 ARG A C 1
ATOM 694 O O . ARG A 1 90 ? 18.656 0.062 5.762 1 97.94 90 ARG A O 1
ATOM 701 N N . GLU A 1 91 ? 20.5 0.961 4.891 1 98 91 GLU A N 1
ATOM 702 C CA . GLU A 1 91 ? 20.734 1.807 6.055 1 98 91 GLU A CA 1
ATOM 703 C C . GLU A 1 91 ? 19.562 2.74 6.312 1 98 91 GLU A C 1
ATOM 705 O O . GLU A 1 91 ? 19.016 3.34 5.383 1 98 91 GLU A O 1
ATOM 710 N N . THR A 1 92 ? 19.156 2.836 7.637 1 98.62 92 THR A N 1
ATOM 711 C CA . THR A 1 92 ? 17.969 3.621 7.98 1 98.62 92 THR A CA 1
ATOM 712 C C . THR A 1 92 ? 18.266 4.562 9.141 1 98.62 92 THR A C 1
ATOM 714 O O . THR A 1 92 ? 19.25 4.379 9.859 1 98.62 92 THR A O 1
ATOM 717 N N . ILE A 1 93 ? 17.5 5.594 9.234 1 98.69 93 ILE A N 1
ATOM 718 C CA . ILE A 1 93 ? 17.344 6.34 10.477 1 98.69 93 ILE A CA 1
ATOM 719 C C . ILE A 1 93 ? 15.945 6.133 11.031 1 98.69 93 ILE A C 1
ATOM 721 O O . ILE A 1 93 ? 15.031 5.754 10.297 1 98.69 93 ILE A O 1
ATOM 725 N N . SER A 1 94 ? 15.82 6.383 12.375 1 98.69 94 SER A N 1
ATOM 726 C CA . SER A 1 94 ? 14.562 6.094 13.047 1 98.69 94 SER A CA 1
ATOM 727 C C . SER A 1 94 ? 14.047 7.312 13.812 1 98.69 94 SER A C 1
ATOM 729 O O . SER A 1 94 ? 14.828 8.203 14.156 1 98.69 94 SER A O 1
ATOM 731 N N . GLN A 1 95 ? 12.828 7.41 13.953 1 98.38 95 GLN A N 1
ATOM 732 C CA . GLN A 1 95 ? 12.148 8.422 14.758 1 98.38 95 GLN A CA 1
ATOM 733 C C . GLN A 1 95 ? 11.055 7.789 15.625 1 98.38 95 GLN A C 1
ATOM 735 O O . GLN A 1 95 ? 10.117 7.184 15.102 1 98.38 95 GLN A O 1
ATOM 740 N N . THR A 1 96 ? 11.219 7.934 16.906 1 97.19 96 THR A N 1
ATOM 741 C CA . THR A 1 96 ? 10.211 7.461 17.844 1 97.19 96 THR A CA 1
ATOM 742 C C . THR A 1 96 ? 9.219 8.57 18.172 1 97.19 96 THR A C 1
ATOM 744 O O . THR A 1 96 ? 9.586 9.742 18.266 1 97.19 96 THR A O 1
ATOM 747 N N . TYR A 1 97 ? 7.965 8.219 18.297 1 93.5 97 TYR A N 1
ATOM 748 C CA . TYR A 1 97 ? 6.926 9.188 18.625 1 93.5 97 TYR A CA 1
ATOM 749 C C . TYR A 1 97 ? 5.902 8.578 19.578 1 93.5 97 TYR A C 1
ATOM 751 O O . TYR A 1 97 ? 5.766 7.352 19.656 1 93.5 97 TYR A O 1
ATOM 759 N N . GLN A 1 98 ? 5.242 9.359 20.297 1 87.88 98 GLN A N 1
ATOM 760 C CA . GLN A 1 98 ? 4.328 8.93 21.344 1 87.88 98 GLN A CA 1
ATOM 761 C C . GLN A 1 98 ? 2.928 8.68 20.797 1 87.88 98 GLN A C 1
ATOM 763 O O . GLN A 1 98 ? 2.436 9.453 19.969 1 87.88 98 GLN A O 1
ATOM 768 N N . LEU A 1 99 ? 2.393 7.609 21.219 1 83.06 99 LEU A N 1
ATOM 769 C CA . LEU A 1 99 ? 0.984 7.289 21 1 83.06 99 LEU A CA 1
ATOM 770 C C . LEU A 1 99 ? 0.172 7.57 22.266 1 83.06 99 LEU A C 1
ATOM 772 O O . LEU A 1 99 ? 0.719 8.016 23.281 1 83.06 99 LEU A O 1
ATOM 776 N N . GLU A 1 100 ? -1.246 7.508 22.062 1 74.62 100 GLU A N 1
ATOM 777 C CA . GLU A 1 100 ? -2.064 7.637 23.266 1 74.62 100 GLU A CA 1
ATOM 778 C C . GLU A 1 100 ? -1.603 6.672 24.359 1 74.62 100 GLU A C 1
ATOM 780 O O . GLU A 1 100 ? -1.499 7.051 25.531 1 74.62 100 GLU A O 1
ATOM 785 N N . TYR A 1 101 ? -1.296 5.402 23.828 1 79.06 101 TYR A N 1
ATOM 786 C CA . TYR A 1 101 ? -0.726 4.391 24.719 1 79.06 101 TYR A CA 1
ATOM 787 C C . TYR A 1 101 ? 0.549 3.805 24.125 1 79.06 101 TYR A C 1
ATOM 789 O O . TYR A 1 101 ? 0.515 3.17 23.062 1 79.06 101 TYR A O 1
ATOM 797 N N . GLY A 1 102 ? 1.674 4.137 24.703 1 88.69 102 GLY A N 1
ATOM 798 C CA . GLY A 1 102 ? 2.945 3.572 24.266 1 88.69 102 GLY A CA 1
ATOM 799 C C . GLY A 1 102 ? 3.67 4.43 23.25 1 88.69 102 GLY A C 1
ATOM 800 O O . GLY A 1 102 ? 3.471 5.645 23.203 1 88.69 102 GLY A O 1
ATOM 801 N N . GLN A 1 103 ? 4.68 3.801 22.609 1 93.62 103 GLN A N 1
ATOM 802 C CA . GLN A 1 103 ? 5.48 4.48 21.609 1 93.62 103 GLN A CA 1
ATOM 803 C C . GLN A 1 103 ? 5.602 3.633 20.344 1 93.62 103 GLN A C 1
ATOM 805 O O . GLN A 1 103 ? 5.426 2.412 20.391 1 93.62 103 GLN A O 1
ATOM 810 N N . ASP A 1 104 ? 5.75 4.32 19.344 1 94.75 104 ASP A N 1
ATOM 811 C CA . ASP A 1 104 ? 6.027 3.66 18.062 1 94.75 104 ASP A CA 1
ATOM 812 C C . ASP A 1 104 ? 7.246 4.277 17.375 1 94.75 104 ASP A C 1
ATOM 814 O O . ASP A 1 104 ? 7.695 5.359 17.766 1 94.75 104 ASP A O 1
ATOM 818 N N . THR A 1 105 ? 7.84 3.525 16.516 1 98.06 105 THR A N 1
ATOM 819 C CA . THR A 1 105 ? 9.031 3.975 15.797 1 98.06 105 THR A CA 1
ATOM 820 C C . THR A 1 105 ? 8.867 3.779 14.289 1 98.06 105 THR A C 1
ATOM 822 O O . THR A 1 105 ? 8.328 2.76 13.844 1 98.06 105 THR A O 1
ATOM 825 N N . LEU A 1 106 ? 9.289 4.777 13.547 1 98.62 106 LEU A N 1
ATOM 826 C CA . LEU A 1 106 ? 9.32 4.707 12.094 1 98.62 106 LEU A CA 1
ATOM 827 C C . LEU A 1 106 ? 10.75 4.809 11.578 1 98.62 106 LEU A C 1
ATOM 829 O O . LEU A 1 106 ? 11.617 5.398 12.234 1 98.62 106 LEU A O 1
ATOM 833 N N . GLU A 1 107 ? 10.961 4.211 10.422 1 98.88 107 GLU A N 1
ATOM 834 C CA . GLU A 1 107 ? 12.266 4.246 9.773 1 98.88 107 GLU A CA 1
ATOM 835 C C . GLU A 1 107 ? 12.148 4.652 8.305 1 98.88 107 GLU A C 1
ATOM 837 O O . GLU A 1 107 ? 11.109 4.422 7.676 1 98.88 107 GLU A O 1
ATOM 842 N N . ILE A 1 108 ? 13.219 5.246 7.809 1 98.81 108 ILE A N 1
ATOM 843 C CA . ILE A 1 108 ? 13.367 5.598 6.402 1 98.81 108 ILE A CA 1
ATOM 844 C C . ILE A 1 108 ? 14.805 5.32 5.953 1 98.81 108 ILE A C 1
ATOM 846 O O . ILE A 1 108 ? 15.734 5.371 6.766 1 98.81 108 ILE A O 1
ATOM 850 N N . HIS A 1 109 ? 14.992 4.918 4.707 1 98.81 109 HIS A N 1
ATOM 851 C CA . HIS A 1 109 ? 16.344 4.742 4.188 1 98.81 109 HIS A CA 1
ATOM 852 C C . HIS A 1 109 ? 17.109 6.059 4.203 1 98.81 109 HIS A C 1
ATOM 854 O O . HIS A 1 109 ? 16.578 7.102 3.818 1 98.81 109 HIS A O 1
ATOM 860 N N . THR A 1 110 ? 18.391 6.016 4.531 1 98.5 110 THR A N 1
ATOM 861 C CA . THR A 1 110 ? 19.188 7.227 4.641 1 98.5 110 THR A CA 1
ATOM 862 C C . THR A 1 110 ? 19.422 7.852 3.27 1 98.5 110 THR A C 1
ATOM 864 O O . THR A 1 110 ? 19.672 9.055 3.162 1 98.5 110 THR A O 1
ATOM 867 N N . ASP A 1 111 ? 19.328 7.035 2.24 1 98 111 ASP A N 1
ATOM 868 C CA . ASP A 1 111 ? 19.625 7.535 0.902 1 98 111 ASP A CA 1
ATOM 869 C C . ASP A 1 111 ? 18.344 7.863 0.139 1 98 111 ASP A C 1
ATOM 871 O O . ASP A 1 111 ? 18.375 8.125 -1.065 1 98 111 ASP A O 1
ATOM 875 N N . ALA A 1 112 ? 17.188 7.883 0.836 1 97.5 112 ALA A N 1
ATOM 876 C CA . ALA A 1 112 ? 15.906 8.078 0.17 1 97.5 112 ALA A CA 1
ATOM 877 C C . ALA A 1 112 ? 15.633 9.555 -0.066 1 97.5 112 ALA A C 1
ATOM 879 O O . ALA A 1 112 ? 14.844 9.914 -0.946 1 97.5 112 ALA A O 1
ATOM 880 N N . ILE A 1 113 ? 16.219 10.43 0.735 1 98.06 113 ILE A N 1
ATOM 881 C CA . ILE A 1 113 ? 15.961 11.859 0.7 1 98.06 113 ILE A CA 1
ATOM 882 C C . ILE A 1 113 ? 17.281 12.625 0.542 1 98.06 113 ILE A C 1
ATOM 884 O O . ILE A 1 113 ? 18.281 12.281 1.169 1 98.06 113 ILE A O 1
ATOM 888 N N . HIS A 1 114 ? 17.172 13.656 -0.286 1 95.88 114 HIS A N 1
ATOM 889 C CA . HIS A 1 114 ? 18.297 14.555 -0.476 1 95.88 114 HIS A CA 1
ATOM 890 C C . HIS A 1 114 ? 17.906 16 -0.219 1 95.88 114 HIS A C 1
ATOM 892 O O . HIS A 1 114 ? 16.719 16.328 -0.188 1 95.88 114 HIS A O 1
ATOM 898 N N . ALA A 1 115 ? 18.859 16.906 -0.025 1 94.06 115 ALA A N 1
ATOM 899 C CA . ALA A 1 115 ? 18.641 18.297 0.365 1 94.06 115 ALA A CA 1
ATOM 900 C C . ALA A 1 115 ? 17.75 19.016 -0.646 1 94.06 115 ALA A C 1
ATOM 902 O O . ALA A 1 115 ? 17.016 19.938 -0.287 1 94.06 115 ALA A O 1
ATOM 903 N N . GLN A 1 116 ? 17.625 18.609 -1.856 1 92.88 116 GLN A N 1
ATOM 904 C CA . GLN A 1 116 ? 16.875 19.328 -2.881 1 92.88 116 GLN A CA 1
ATOM 905 C C . GLN A 1 116 ? 15.453 18.766 -3.002 1 92.88 116 GLN A C 1
ATOM 907 O O . GLN A 1 116 ? 14.633 19.297 -3.744 1 92.88 116 GLN A O 1
ATOM 912 N N . ASP A 1 117 ? 15.172 17.828 -2.148 1 98.25 117 ASP A N 1
ATOM 913 C CA . ASP A 1 117 ? 13.891 17.172 -2.334 1 98.25 117 ASP A CA 1
ATOM 914 C C . ASP A 1 117 ? 12.758 17.969 -1.7 1 98.25 117 ASP A C 1
ATOM 916 O O . ASP A 1 117 ? 12.875 18.422 -0.561 1 98.25 117 ASP A O 1
ATOM 920 N N . LYS A 1 118 ? 11.758 18.219 -2.43 1 98.69 118 LYS A N 1
ATOM 921 C CA . LYS A 1 118 ? 10.453 18.688 -1.947 1 98.69 118 LYS A CA 1
ATOM 922 C C . LYS A 1 118 ? 9.477 17.516 -1.802 1 98.69 118 LYS A C 1
ATOM 924 O O . LYS A 1 118 ? 8.984 16.984 -2.797 1 98.69 118 LYS A O 1
ATOM 929 N N . VAL A 1 119 ? 9.133 17.25 -0.566 1 98.75 119 VAL A N 1
ATOM 930 C CA . VAL A 1 119 ? 8.516 15.961 -0.264 1 98.75 119 VAL A CA 1
ATOM 931 C C . VAL A 1 119 ? 7.039 16.172 0.077 1 98.75 119 VAL A C 1
ATOM 933 O O . VAL A 1 119 ? 6.691 17.094 0.812 1 98.75 119 VAL A O 1
ATOM 936 N N . LEU A 1 120 ? 6.203 15.375 -0.52 1 98.94 120 LEU A N 1
ATOM 937 C CA . LEU A 1 120 ? 4.801 15.25 -0.145 1 98.94 120 LEU A CA 1
ATOM 938 C C . LEU A 1 120 ? 4.562 13.969 0.65 1 98.94 120 LEU A C 1
ATOM 940 O O . LEU A 1 120 ? 4.926 12.875 0.205 1 98.94 120 LEU A O 1
ATOM 944 N N . ILE A 1 121 ? 3.984 14.07 1.853 1 98.88 121 ILE A N 1
ATOM 945 C CA . ILE A 1 121 ? 3.627 12.906 2.654 1 98.88 121 ILE A CA 1
ATOM 946 C C . ILE A 1 121 ? 2.15 12.57 2.451 1 98.88 121 ILE A C 1
ATOM 948 O O . ILE A 1 121 ? 1.294 13.461 2.516 1 98.88 121 ILE A O 1
ATOM 952 N N . ILE A 1 122 ? 1.864 11.328 2.205 1 98.81 122 ILE A N 1
ATOM 953 C CA . ILE A 1 122 ? 0.483 10.906 2.012 1 98.81 122 ILE A CA 1
ATOM 954 C C . ILE A 1 122 ? 0.141 9.797 3.006 1 98.81 122 ILE A C 1
ATOM 956 O O . ILE A 1 122 ? 0.919 8.859 3.189 1 98.81 122 ILE A O 1
ATOM 960 N N . ASP A 1 123 ? -0.922 9.906 3.652 1 98.38 123 ASP A N 1
ATOM 961 C CA . ASP A 1 123 ? -1.518 8.883 4.508 1 98.38 123 ASP A CA 1
ATOM 962 C C . ASP A 1 123 ? -3.037 8.859 4.363 1 98.38 123 ASP A C 1
ATOM 964 O O . ASP A 1 123 ? -3.615 9.734 3.711 1 98.38 123 ASP A O 1
ATOM 968 N N . ASP A 1 124 ? -3.688 7.84 4.949 1 98.31 124 ASP A N 1
ATOM 969 C CA . ASP A 1 124 ? -5.125 7.699 4.738 1 98.31 124 ASP A CA 1
ATOM 970 C C . ASP A 1 124 ? -5.906 8.586 5.707 1 98.31 124 ASP A C 1
ATOM 972 O O . ASP A 1 124 ? -6.965 9.117 5.352 1 98.31 124 ASP A O 1
ATOM 976 N N . LEU A 1 125 ? -5.367 8.719 6.953 1 97.81 125 LEU A N 1
ATOM 977 C CA . LEU A 1 125 ? -6.18 9.328 8 1 97.81 125 LEU A CA 1
ATOM 978 C C . LEU A 1 125 ? -5.312 10.164 8.938 1 97.81 125 LEU A C 1
ATOM 980 O O . LEU A 1 125 ? -4.242 9.727 9.359 1 97.81 125 LEU A O 1
ATOM 984 N N . LEU A 1 126 ? -5.766 11.406 9.211 1 97.25 126 LEU A N 1
ATOM 985 C CA . LEU A 1 126 ? -5.141 12.297 10.188 1 97.25 126 LEU A CA 1
ATOM 986 C C . LEU A 1 126 ? -5.91 12.281 11.5 1 97.25 126 LEU A C 1
ATOM 988 O O . LEU A 1 126 ? -7.043 12.758 11.57 1 97.25 126 LEU A O 1
ATOM 992 N N . ALA A 1 127 ? -5.328 11.719 12.445 1 94.44 127 ALA A N 1
ATOM 993 C CA . ALA A 1 127 ? -5.875 11.75 13.797 1 94.44 127 ALA A CA 1
ATOM 994 C C . ALA A 1 127 ? -5.125 12.75 14.672 1 94.44 127 ALA A C 1
ATOM 996 O O . ALA A 1 127 ? -5.398 13.945 14.625 1 94.44 127 ALA A O 1
ATOM 997 N N . THR A 1 128 ? -4.105 12.281 15.414 1 94.38 128 THR A N 1
ATOM 998 C CA . THR A 1 128 ? -3.355 13.172 16.297 1 94.38 128 THR A CA 1
ATOM 999 C C . THR A 1 128 ? -2.201 13.828 15.539 1 94.38 128 THR A C 1
ATOM 1001 O O . THR A 1 128 ? -1.634 14.82 16 1 94.38 128 THR A O 1
ATOM 1004 N N . GLY A 1 129 ? -1.81 13.195 14.461 1 96.06 129 GLY A N 1
ATOM 1005 C CA . GLY A 1 129 ? -0.733 13.742 13.648 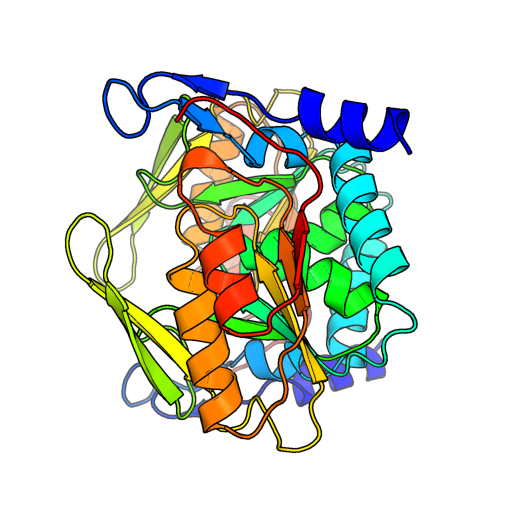1 96.06 129 GLY A CA 1
ATOM 1006 C C . GLY A 1 129 ? 0.635 13.219 14.047 1 96.06 129 GLY A C 1
ATOM 1007 O O . GLY A 1 129 ? 1.646 13.602 13.453 1 96.06 129 GLY A O 1
ATOM 1008 N N . GLY A 1 130 ? 0.696 12.305 14.992 1 95.31 130 GLY A N 1
ATOM 1009 C CA . GLY A 1 130 ? 1.957 11.773 15.492 1 95.31 130 GLY A CA 1
ATOM 1010 C C . GLY A 1 130 ? 2.783 11.094 14.422 1 95.31 130 GLY A C 1
ATOM 1011 O O . GLY A 1 130 ? 3.99 11.32 14.312 1 95.31 130 GLY A O 1
ATOM 1012 N N . THR A 1 131 ? 2.146 10.25 13.594 1 96.06 131 THR A N 1
ATOM 1013 C CA . THR A 1 131 ? 2.836 9.508 12.539 1 96.06 131 THR A CA 1
ATOM 1014 C C . THR A 1 131 ? 3.473 10.469 11.539 1 96.06 131 THR A C 1
ATOM 1016 O O . THR A 1 131 ? 4.652 10.344 11.219 1 96.06 131 THR A O 1
ATOM 1019 N N . VAL A 1 132 ? 2.725 11.438 11.102 1 97.38 132 VAL A N 1
ATOM 1020 C CA . VAL A 1 132 ? 3.215 12.352 10.07 1 97.38 132 VAL A CA 1
ATOM 1021 C C . VAL A 1 132 ? 4.293 13.258 10.656 1 97.38 132 VAL A C 1
ATOM 1023 O O . VAL A 1 132 ? 5.273 13.578 9.984 1 97.38 132 VAL A O 1
ATOM 1026 N N . GLU A 1 133 ? 4.113 13.672 11.883 1 97.62 133 GLU A N 1
ATOM 1027 C CA . GLU A 1 133 ? 5.164 14.469 12.516 1 97.62 133 GLU A CA 1
ATOM 1028 C C . GLU A 1 133 ? 6.48 13.703 12.57 1 97.62 133 GLU A C 1
ATOM 1030 O O . GLU A 1 133 ? 7.543 14.258 12.273 1 97.62 133 GLU A O 1
ATOM 1035 N N . ALA A 1 134 ? 6.418 12.445 13 1 98.12 134 ALA A N 1
ATOM 1036 C CA . ALA A 1 134 ? 7.613 11.609 13.023 1 98.12 134 ALA A CA 1
ATOM 1037 C C . ALA A 1 134 ? 8.234 11.508 11.633 1 98.12 134 ALA A C 1
ATOM 1039 O O . ALA A 1 134 ? 9.461 11.555 11.492 1 98.12 134 ALA A O 1
ATOM 1040 N N . THR A 1 135 ? 7.426 11.375 10.648 1 98.5 135 THR A N 1
ATOM 1041 C CA . THR A 1 135 ? 7.891 11.281 9.266 1 98.5 135 THR A CA 1
ATOM 1042 C C . THR A 1 135 ? 8.547 12.586 8.82 1 98.5 135 THR A C 1
ATOM 1044 O O . THR A 1 135 ? 9.602 12.57 8.18 1 98.5 135 THR A O 1
ATOM 1047 N N . VAL A 1 136 ? 7.957 13.711 9.164 1 98.31 136 VAL A N 1
ATOM 1048 C CA . VAL A 1 136 ? 8.508 15.023 8.852 1 98.31 136 VAL A CA 1
ATOM 1049 C C . VAL A 1 136 ? 9.906 15.156 9.445 1 98.31 136 VAL A C 1
ATOM 1051 O O . VAL A 1 136 ? 10.844 15.578 8.766 1 98.31 136 VAL A O 1
ATOM 1054 N N . LYS A 1 137 ? 10.047 14.734 10.656 1 98 137 LYS A N 1
ATOM 1055 C CA . LYS A 1 137 ? 11.336 14.82 11.336 1 98 137 LYS A CA 1
ATOM 1056 C C . LYS A 1 137 ? 12.383 13.953 10.641 1 98 137 LYS A C 1
ATOM 1058 O O . LYS A 1 137 ? 13.547 14.359 10.508 1 98 137 LYS A O 1
ATOM 1063 N N . LEU A 1 138 ? 11.992 12.773 10.242 1 98.62 138 LEU A N 1
ATOM 1064 C CA . LEU A 1 138 ? 12.891 11.898 9.5 1 98.62 138 LEU A CA 1
ATOM 1065 C C . LEU A 1 138 ? 13.391 12.586 8.234 1 98.62 138 LEU A C 1
ATOM 1067 O O . LEU A 1 138 ? 14.594 12.586 7.957 1 98.62 138 LEU A O 1
ATOM 1071 N N . VAL A 1 139 ? 12.477 13.18 7.473 1 98.5 139 VAL A N 1
ATOM 1072 C CA . VAL A 1 139 ? 12.812 13.844 6.215 1 98.5 139 VAL A CA 1
ATOM 1073 C C . VAL A 1 139 ? 13.75 15.023 6.48 1 98.5 139 VAL A C 1
ATOM 1075 O O . VAL A 1 139 ? 14.758 15.188 5.793 1 98.5 139 VAL A O 1
ATOM 1078 N N . GLN A 1 140 ? 13.43 15.781 7.492 1 97.88 140 GLN A N 1
ATOM 1079 C CA . GLN A 1 140 ? 14.219 16.953 7.828 1 97.88 140 GLN A CA 1
ATOM 1080 C C . GLN A 1 140 ? 15.633 16.578 8.266 1 97.88 140 GLN A C 1
ATOM 1082 O O . GLN A 1 140 ? 16.609 17.234 7.902 1 97.88 140 GLN A O 1
ATOM 1087 N N . ARG A 1 141 ? 15.727 15.516 8.977 1 98 141 ARG A N 1
ATOM 1088 C CA . ARG A 1 141 ? 17.031 15.039 9.422 1 98 141 ARG A CA 1
ATOM 1089 C C . ARG A 1 141 ? 17.906 14.633 8.234 1 98 141 ARG A C 1
ATOM 1091 O O . ARG A 1 141 ? 19.125 14.68 8.312 1 98 141 ARG A O 1
ATOM 1098 N N . LEU A 1 142 ? 17.25 14.242 7.152 1 98.19 142 LEU A N 1
ATOM 1099 C CA . LEU A 1 142 ? 17.984 13.859 5.957 1 98.19 142 LEU A CA 1
ATOM 1100 C C . LEU A 1 142 ? 18.188 15.055 5.031 1 98.19 142 LEU A C 1
ATOM 1102 O O . LEU A 1 142 ? 18.781 14.914 3.957 1 98.19 142 LEU A O 1
ATOM 1106 N N . GLY A 1 143 ? 17.594 16.188 5.398 1 97.62 143 GLY A N 1
ATOM 1107 C CA . GLY A 1 143 ? 17.844 17.438 4.684 1 97.62 143 GLY A CA 1
ATOM 1108 C C . GLY A 1 143 ? 16.75 17.797 3.711 1 97.62 143 GLY A C 1
ATOM 1109 O O . GLY A 1 143 ? 16.844 18.797 2.998 1 97.62 143 GLY A O 1
ATOM 1110 N N . GLY A 1 144 ? 15.703 16.984 3.652 1 98.06 144 GLY A N 1
ATOM 1111 C CA . GLY A 1 144 ? 14.609 17.266 2.742 1 98.06 144 GLY A CA 1
ATOM 1112 C C . GLY A 1 144 ? 13.664 18.344 3.258 1 98.06 144 GLY A C 1
ATOM 1113 O O . GLY A 1 144 ? 13.68 18.672 4.445 1 98.06 144 GLY A O 1
ATOM 1114 N N . ASP A 1 145 ? 12.906 18.859 2.33 1 97.69 145 ASP A N 1
ATOM 1115 C CA . ASP A 1 145 ? 11.891 19.859 2.643 1 97.69 145 ASP A CA 1
ATOM 1116 C C . ASP A 1 145 ? 10.492 19.25 2.592 1 97.69 145 ASP A C 1
ATOM 1118 O O . ASP A 1 145 ? 10.117 18.609 1.604 1 97.69 145 ASP A O 1
ATOM 1122 N N . VAL A 1 146 ? 9.797 19.406 3.637 1 97.62 146 VAL A N 1
ATOM 1123 C CA . VAL A 1 146 ? 8.406 18.984 3.689 1 97.62 146 VAL A CA 1
ATOM 1124 C C . VAL A 1 146 ? 7.516 20.172 4.039 1 97.62 146 VAL A C 1
ATOM 1126 O O . VAL A 1 146 ? 7.668 20.781 5.105 1 97.62 146 VAL A O 1
ATOM 1129 N N . GLN A 1 147 ? 6.594 20.406 3.156 1 97.31 147 GLN A N 1
ATOM 1130 C CA . GLN A 1 147 ? 5.652 21.5 3.42 1 97.31 147 GLN A CA 1
ATOM 1131 C C . GLN A 1 147 ? 4.207 21.016 3.311 1 97.31 147 GLN A C 1
ATOM 1133 O O . GLN A 1 147 ? 3.281 21.703 3.729 1 97.31 147 GLN A O 1
ATOM 1138 N N . ASP A 1 148 ? 4.074 19.812 2.713 1 98.62 148 ASP A N 1
ATOM 1139 C CA . ASP A 1 148 ? 2.73 19.344 2.381 1 98.62 148 ASP A CA 1
ATOM 1140 C C . ASP A 1 148 ? 2.51 17.922 2.869 1 98.62 148 ASP A C 1
ATOM 1142 O O . ASP A 1 148 ? 3.406 17.078 2.766 1 98.62 148 ASP A O 1
ATOM 1146 N N . ALA A 1 149 ? 1.382 17.688 3.396 1 98.81 149 ALA A N 1
ATOM 1147 C CA . ALA A 1 149 ? 0.85 16.359 3.697 1 98.81 149 ALA A CA 1
ATOM 1148 C C . ALA A 1 149 ? -0.613 16.25 3.275 1 98.81 149 ALA A C 1
ATOM 1150 O O . ALA A 1 149 ? -1.37 17.219 3.373 1 98.81 149 ALA A O 1
ATOM 1151 N N . ALA A 1 150 ? -0.973 15.141 2.793 1 98.81 150 ALA A N 1
ATOM 1152 C CA . ALA A 1 150 ? -2.334 14.938 2.301 1 98.81 150 ALA A CA 1
ATOM 1153 C C . ALA A 1 150 ? -2.963 13.695 2.914 1 98.81 150 ALA A C 1
ATOM 1155 O O . ALA A 1 150 ? -2.289 12.68 3.104 1 98.81 150 ALA A O 1
ATOM 1156 N N . PHE A 1 151 ? -4.23 13.789 3.195 1 98.81 151 PHE A N 1
ATOM 1157 C CA . PHE A 1 151 ? -5.004 12.727 3.826 1 98.81 151 PHE A CA 1
ATOM 1158 C C . PHE A 1 151 ? -6.387 12.617 3.195 1 98.81 151 PHE A C 1
ATOM 1160 O O . PHE A 1 151 ? -6.961 13.625 2.766 1 98.81 151 PHE A O 1
ATOM 1167 N N . VAL A 1 152 ? -6.898 11.375 3.199 1 98.81 152 VAL A N 1
ATOM 1168 C CA . VAL A 1 152 ? -8.281 11.188 2.758 1 98.81 152 VAL A CA 1
ATOM 1169 C C . VAL A 1 152 ? -9.242 11.656 3.848 1 98.81 152 VAL A C 1
ATOM 1171 O O . VAL A 1 152 ? -10.172 12.414 3.576 1 98.81 152 VAL A O 1
ATOM 1174 N N . ILE A 1 153 ? -8.938 11.25 5.09 1 98.44 153 ILE A N 1
ATOM 1175 C CA . ILE A 1 153 ? -9.844 11.477 6.215 1 98.44 153 ILE A CA 1
ATOM 1176 C C . ILE A 1 153 ? -9.172 12.375 7.25 1 98.44 153 ILE A C 1
ATOM 1178 O O . ILE A 1 153 ? -7.988 12.195 7.562 1 98.44 153 ILE A O 1
ATOM 1182 N N . ASN A 1 154 ? -9.867 13.273 7.742 1 97.94 154 ASN A N 1
ATOM 1183 C CA . ASN A 1 154 ? -9.477 14.078 8.898 1 97.94 154 ASN A CA 1
ATOM 1184 C C . ASN A 1 154 ? -10.422 13.852 10.078 1 97.94 154 ASN A C 1
ATOM 1186 O O . ASN A 1 154 ? -11.641 13.805 9.906 1 97.94 154 ASN A O 1
ATOM 1190 N N . LEU A 1 155 ? -9.859 13.555 11.219 1 96.81 155 LEU A N 1
ATOM 1191 C CA . LEU A 1 155 ? -10.586 13.57 12.484 1 96.81 155 LEU A CA 1
ATOM 1192 C C . LEU A 1 155 ? -10.281 14.828 13.281 1 96.81 155 LEU A C 1
ATOM 1194 O O . LEU A 1 155 ? -9.422 14.82 14.156 1 96.81 155 LEU A O 1
ATOM 1198 N N . PRO A 1 156 ? -11.008 15.852 13.07 1 96.19 156 PRO A N 1
ATOM 1199 C CA . PRO A 1 156 ? -10.648 17.188 13.555 1 96.19 156 PRO A CA 1
ATOM 1200 C C . PRO A 1 156 ? -10.539 17.25 15.078 1 96.19 156 PRO A C 1
ATOM 1202 O O . PRO A 1 156 ? -9.719 17.984 15.617 1 96.19 156 PRO A O 1
ATOM 1205 N N . ASP A 1 157 ? -11.266 16.438 15.797 1 94.69 157 ASP A N 1
ATOM 1206 C CA . ASP A 1 157 ? -11.344 16.516 17.25 1 94.69 157 ASP A CA 1
ATOM 1207 C C . ASP A 1 157 ? -10.07 15.992 17.906 1 94.69 157 ASP A C 1
ATOM 1209 O O . ASP A 1 157 ? -9.852 16.172 19.109 1 94.69 157 ASP A O 1
ATOM 1213 N N . LEU A 1 158 ? -9.188 15.469 17.094 1 94.12 158 LEU A N 1
ATOM 1214 C CA . LEU A 1 158 ? -8.016 14.836 17.672 1 94.12 158 LEU A CA 1
ATOM 1215 C C . LEU A 1 158 ? -6.781 15.727 17.531 1 94.12 158 LEU A C 1
ATOM 1217 O O . LEU A 1 158 ? -5.695 15.375 18 1 94.12 158 LEU A O 1
ATOM 1221 N N . GLY A 1 159 ? -6.918 16.875 16.812 1 95 159 GLY A N 1
ATOM 1222 C CA . GLY A 1 159 ? -5.949 17.953 16.891 1 95 159 GLY A CA 1
ATOM 1223 C C . GLY A 1 159 ? -4.805 17.797 15.906 1 95 159 GLY A C 1
ATOM 1224 O O . GLY A 1 159 ? -3.83 18.547 15.961 1 95 159 GLY A O 1
ATOM 1225 N N . GLY A 1 160 ? -4.883 16.812 15 1 96.5 160 GLY A N 1
ATOM 1226 C CA . GLY A 1 160 ? -3.797 16.547 14.07 1 96.5 160 GLY A CA 1
ATOM 1227 C C . GLY A 1 160 ? -3.492 17.719 13.156 1 96.5 160 GLY A C 1
ATOM 1228 O O . GLY A 1 160 ? -2.326 18.031 12.906 1 96.5 160 GLY A O 1
ATOM 1229 N N . GLU A 1 161 ? -4.461 18.344 12.664 1 96.88 161 GLU A N 1
ATOM 1230 C CA . GLU A 1 161 ? -4.277 19.469 11.758 1 96.88 161 GLU A CA 1
ATOM 1231 C C . GLU A 1 161 ? -3.527 20.625 12.438 1 96.88 161 GLU A C 1
ATOM 1233 O O . GLU A 1 161 ? -2.596 21.188 11.859 1 96.88 161 GLU A O 1
ATOM 1238 N N . ALA A 1 162 ? -3.941 20.969 13.609 1 97.06 162 ALA A N 1
ATOM 1239 C CA . ALA A 1 162 ? -3.287 22.047 14.359 1 97.06 162 ALA A CA 1
ATOM 1240 C C . ALA A 1 162 ? -1.828 21.703 14.641 1 97.06 162 ALA A C 1
ATOM 1242 O O . ALA A 1 162 ? -0.952 22.562 14.547 1 97.06 162 ALA A O 1
ATOM 1243 N N . ARG A 1 163 ? -1.633 20.469 14.992 1 96.75 163 ARG A N 1
ATOM 1244 C CA . ARG A 1 163 ? -0.281 19.984 15.266 1 96.75 163 ARG A CA 1
ATOM 1245 C C . ARG A 1 163 ? 0.621 20.172 14.047 1 96.75 163 ARG A C 1
ATOM 1247 O O . ARG A 1 163 ? 1.733 20.688 14.172 1 96.75 163 ARG A O 1
ATOM 1254 N N . LEU A 1 164 ? 0.148 19.781 12.883 1 97.75 164 LEU A N 1
ATOM 1255 C CA . LEU A 1 164 ? 0.933 19.875 11.656 1 97.75 164 LEU A CA 1
ATOM 1256 C C . LEU A 1 164 ? 1.121 21.328 11.242 1 97.75 164 LEU A C 1
ATOM 1258 O O . LEU A 1 164 ? 2.209 21.719 10.82 1 97.75 164 LEU A O 1
ATOM 1262 N N . ASN A 1 165 ? 0.115 22.078 11.414 1 97.06 165 ASN A N 1
ATOM 1263 C CA . ASN A 1 165 ? 0.224 23.5 11.109 1 97.06 165 ASN A CA 1
ATOM 1264 C C . ASN A 1 165 ? 1.283 24.188 11.977 1 97.06 165 ASN A C 1
ATOM 1266 O O . ASN A 1 165 ? 2.027 25.047 11.492 1 97.06 165 ASN A O 1
ATOM 1270 N N . ALA A 1 166 ? 1.333 23.828 13.164 1 97.19 166 ALA A N 1
ATOM 1271 C CA . ALA A 1 166 ? 2.316 24.391 14.086 1 97.19 166 ALA A CA 1
ATOM 1272 C C . ALA A 1 166 ? 3.738 24.047 13.641 1 97.19 166 ALA A C 1
ATOM 1274 O O . ALA A 1 166 ? 4.684 24.781 13.969 1 97.19 166 ALA A O 1
ATOM 1275 N N . LEU A 1 167 ? 3.859 22.969 12.891 1 96.31 167 LEU A N 1
ATOM 1276 C CA . LEU A 1 167 ? 5.152 22.562 12.352 1 96.31 167 LEU A CA 1
ATOM 1277 C C . LEU A 1 167 ? 5.414 23.219 11 1 96.31 167 LEU A C 1
ATOM 1279 O O . LEU A 1 167 ? 6.449 22.969 10.375 1 96.31 167 LEU A O 1
ATOM 1283 N N . GLY A 1 168 ? 4.445 23.984 10.547 1 97.12 168 GLY A N 1
ATOM 1284 C CA . GLY A 1 168 ? 4.578 24.609 9.242 1 97.12 168 GLY A CA 1
ATOM 1285 C C . GLY A 1 168 ? 4.18 23.703 8.094 1 97.12 168 GLY A C 1
ATOM 1286 O O . GLY A 1 168 ? 4.586 23.922 6.949 1 97.12 168 GLY A O 1
ATOM 1287 N N . ILE A 1 169 ? 3.465 22.625 8.375 1 98.12 169 ILE A N 1
ATOM 1288 C CA . ILE A 1 169 ? 3.037 21.672 7.352 1 98.12 169 ILE A CA 1
ATOM 1289 C C . ILE A 1 169 ? 1.587 21.953 6.961 1 98.12 169 ILE A C 1
ATOM 1291 O O . ILE A 1 169 ? 0.708 22.016 7.824 1 98.12 169 ILE A O 1
ATOM 1295 N N . ASP A 1 170 ? 1.333 22.141 5.727 1 98.19 170 ASP A N 1
ATOM 1296 C CA . ASP A 1 170 ? -0.024 22.281 5.203 1 98.19 170 ASP A CA 1
ATOM 1297 C C . ASP A 1 170 ? -0.699 20.906 5.066 1 98.19 170 ASP A C 1
ATOM 1299 O O . ASP A 1 170 ? -0.314 20.109 4.215 1 98.19 170 ASP A O 1
ATOM 1303 N N . ALA A 1 171 ? -1.659 20.703 5.875 1 98.19 171 ALA A N 1
ATOM 1304 C CA . ALA A 1 171 ? -2.422 19.453 5.812 1 98.19 171 ALA A CA 1
ATOM 1305 C C . ALA A 1 171 ? -3.625 19.594 4.883 1 98.19 171 ALA A C 1
ATOM 1307 O O . ALA A 1 171 ? -4.527 20.391 5.145 1 98.19 171 ALA A O 1
ATOM 1308 N N . TYR A 1 172 ? -3.615 18.859 3.797 1 98.5 172 TYR A N 1
ATOM 1309 C CA . TYR A 1 172 ? -4.746 18.812 2.875 1 98.5 172 TYR A CA 1
ATOM 1310 C C . TYR A 1 172 ? -5.582 17.562 3.115 1 98.5 172 TYR A C 1
ATOM 1312 O O . TYR A 1 172 ? -5.098 16.438 2.949 1 98.5 172 TYR A O 1
ATOM 1320 N N . THR A 1 173 ? -6.777 17.719 3.543 1 98.38 173 THR A N 1
ATOM 1321 C CA . THR A 1 173 ? -7.676 16.609 3.832 1 98.38 173 THR A CA 1
ATOM 1322 C C . THR A 1 173 ? -8.922 16.672 2.957 1 98.38 173 THR A C 1
ATOM 1324 O O . THR A 1 173 ? -9.398 17.766 2.625 1 98.38 173 THR A O 1
ATOM 1327 N N . LEU A 1 174 ? -9.469 15.578 2.604 1 98.56 174 LEU A N 1
ATOM 1328 C CA . LEU A 1 174 ? -10.578 15.562 1.653 1 98.56 174 LEU A CA 1
ATOM 1329 C C . LEU A 1 174 ? -11.922 15.57 2.381 1 98.56 174 LEU A C 1
ATOM 1331 O O . LEU A 1 174 ? -12.82 16.328 2.02 1 98.56 174 LEU A O 1
ATOM 1335 N N . VAL A 1 175 ? -12.062 14.688 3.41 1 98.44 175 VAL A N 1
ATOM 1336 C CA . VAL A 1 175 ? -13.344 14.625 4.109 1 98.44 175 VAL A CA 1
ATOM 1337 C C . VAL A 1 175 ? -13.109 14.625 5.617 1 98.44 175 VAL A C 1
ATOM 1339 O O . VAL A 1 175 ? -12.141 14.039 6.102 1 98.44 175 VAL A O 1
ATOM 1342 N N . ASP A 1 176 ? -13.977 15.227 6.328 1 97.44 176 ASP A N 1
ATOM 1343 C CA . ASP A 1 176 ? -13.938 15.305 7.785 1 97.44 176 ASP A CA 1
ATOM 1344 C C . ASP A 1 176 ? -14.992 14.391 8.414 1 97.44 176 ASP A C 1
ATOM 1346 O O . ASP A 1 176 ? -16.109 14.297 7.914 1 97.44 176 ASP A O 1
ATOM 1350 N N . PHE A 1 177 ? -14.594 13.672 9.383 1 96.19 177 PHE A N 1
ATOM 1351 C CA . PHE A 1 177 ? -15.523 12.961 10.25 1 96.19 177 PHE A CA 1
ATOM 1352 C C . PHE A 1 177 ? -15.422 13.461 11.688 1 96.19 177 PHE A C 1
ATOM 1354 O O . PHE A 1 177 ? -14.367 13.352 12.312 1 96.19 177 PHE A O 1
ATOM 1361 N N . ALA A 1 178 ? -16.547 14.008 12.086 1 87.38 178 ALA A N 1
ATOM 1362 C CA . ALA A 1 178 ? -16.594 14.484 13.469 1 87.38 178 ALA A CA 1
ATOM 1363 C C . ALA A 1 178 ? -16.938 13.352 14.43 1 87.38 178 ALA A C 1
ATOM 1365 O O . ALA A 1 178 ? -17.422 12.297 14.008 1 87.38 178 ALA A O 1
ATOM 1366 N N . GLY A 1 179 ? -16.828 13.523 15.703 1 73.56 179 GLY A N 1
ATOM 1367 C CA . GLY A 1 179 ? -17.25 12.586 16.734 1 73.56 179 GLY A CA 1
ATOM 1368 C C . GLY A 1 179 ? -16.422 11.312 16.75 1 73.56 179 GLY A C 1
ATOM 1369 O O . GLY A 1 179 ? -16.312 10.625 15.734 1 73.56 179 GLY A O 1
ATOM 1370 N N . HIS A 1 180 ? -15.195 11.383 17.547 1 65.5 180 HIS A N 1
ATOM 1371 C CA . HIS A 1 180 ? -14.359 10.203 17.703 1 65.5 180 HIS A CA 1
ATOM 1372 C C . HIS A 1 180 ? -14.688 9.461 18.984 1 65.5 180 HIS A C 1
ATOM 1374 O O . HIS A 1 180 ? -15.211 10.055 19.938 1 65.5 180 HIS A O 1
ATOM 1380 N N . MET B 1 1 ? 10.148 -5.289 -25.188 1 68.31 1 MET B N 1
ATOM 1381 C CA . MET B 1 1 ? 9.859 -6.098 -24 1 68.31 1 MET B CA 1
ATOM 1382 C C . MET B 1 1 ? 11.133 -6.375 -23.219 1 68.31 1 MET B C 1
ATOM 1384 O O . MET B 1 1 ? 11.172 -6.168 -22 1 68.31 1 MET B O 1
ATOM 1388 N N . ASN B 1 2 ? 12.102 -6.578 -23.922 1 77.94 2 ASN B N 1
ATOM 1389 C CA . ASN B 1 2 ? 13.375 -6.902 -23.266 1 77.94 2 ASN B CA 1
ATOM 1390 C C . ASN B 1 2 ? 13.961 -5.691 -22.547 1 77.94 2 ASN B C 1
ATOM 1392 O O . ASN B 1 2 ? 14.438 -5.805 -21.422 1 77.94 2 ASN B O 1
ATOM 1396 N N . ASP B 1 3 ? 13.703 -4.555 -23.156 1 93.81 3 ASP B N 1
ATOM 1397 C CA . ASP B 1 3 ? 14.258 -3.342 -22.547 1 93.81 3 ASP B CA 1
ATOM 1398 C C . ASP B 1 3 ? 13.484 -2.949 -21.297 1 93.81 3 ASP B C 1
ATOM 1400 O O . ASP B 1 3 ? 14.07 -2.469 -20.328 1 93.81 3 ASP B O 1
ATOM 1404 N N . LYS B 1 4 ? 12.242 -3.246 -21.344 1 95.94 4 LYS B N 1
ATOM 1405 C CA . LYS B 1 4 ? 11.398 -2.934 -20.203 1 95.94 4 LYS B CA 1
ATOM 1406 C C . LYS B 1 4 ? 11.766 -3.801 -19 1 95.94 4 LYS B C 1
ATOM 1408 O O . LYS B 1 4 ? 11.898 -3.299 -17.875 1 95.94 4 LYS B O 1
ATOM 1413 N N . LEU B 1 5 ? 11.898 -5.062 -19.25 1 97.81 5 LEU B N 1
ATOM 1414 C CA . LEU B 1 5 ? 12.25 -5.992 -18.188 1 97.81 5 LEU B CA 1
ATOM 1415 C C . LEU B 1 5 ? 13.648 -5.699 -17.656 1 97.81 5 LEU B C 1
ATOM 1417 O O . LEU B 1 5 ? 13.898 -5.832 -16.453 1 97.81 5 LEU B O 1
ATOM 1421 N N . ALA B 1 6 ? 14.484 -5.273 -18.547 1 98 6 ALA B N 1
ATOM 1422 C CA . ALA B 1 6 ? 15.844 -4.91 -18.141 1 98 6 ALA B CA 1
ATOM 1423 C C . ALA B 1 6 ? 15.828 -3.689 -17.219 1 98 6 ALA B C 1
ATOM 1425 O O . ALA B 1 6 ? 16.578 -3.625 -16.25 1 98 6 ALA B O 1
ATOM 1426 N N . LEU B 1 7 ? 15.023 -2.715 -17.562 1 98.5 7 LEU B N 1
ATOM 1427 C CA . LEU B 1 7 ? 14.883 -1.532 -16.719 1 98.5 7 LEU B CA 1
ATOM 1428 C C . LEU B 1 7 ? 14.398 -1.913 -15.32 1 98.5 7 LEU B C 1
ATOM 1430 O O . LEU B 1 7 ? 14.953 -1.448 -14.32 1 98.5 7 LEU B O 1
ATOM 1434 N N . ILE B 1 8 ? 13.414 -2.777 -15.266 1 98.75 8 ILE B N 1
ATOM 1435 C CA . ILE B 1 8 ? 12.883 -3.236 -13.992 1 98.75 8 ILE B CA 1
ATOM 1436 C C . ILE B 1 8 ? 13.977 -3.955 -13.203 1 98.75 8 ILE B C 1
ATOM 1438 O O . ILE B 1 8 ? 14.234 -3.621 -12.047 1 98.75 8 ILE B O 1
ATOM 1442 N N . LYS B 1 9 ? 14.602 -4.883 -13.82 1 98.19 9 LYS B N 1
ATOM 1443 C CA . LYS B 1 9 ? 15.602 -5.707 -13.148 1 98.19 9 LYS B CA 1
ATOM 1444 C C . LYS B 1 9 ? 16.75 -4.852 -12.633 1 98.19 9 LYS B C 1
ATOM 1446 O O . LYS B 1 9 ? 17.203 -5.035 -11.5 1 98.19 9 LYS B O 1
ATOM 1451 N N . SER B 1 10 ? 17.188 -3.879 -13.445 1 98.19 10 SER B N 1
ATOM 1452 C CA . SER B 1 10 ? 18.328 -3.049 -13.07 1 98.19 10 SER B CA 1
ATOM 1453 C C . SER B 1 10 ? 17.953 -2.061 -11.969 1 98.19 10 SER B C 1
ATOM 1455 O O . SER B 1 10 ? 18.828 -1.48 -11.328 1 98.19 10 SER B O 1
ATOM 1457 N N . SER B 1 11 ? 16.688 -1.851 -11.742 1 98.56 11 SER B N 1
ATOM 1458 C CA . SER B 1 11 ? 16.219 -0.906 -10.727 1 98.56 11 SER B CA 1
ATOM 1459 C C . SER B 1 11 ? 16.078 -1.581 -9.367 1 98.56 11 SER B C 1
ATOM 1461 O O . SER B 1 11 ? 15.781 -0.922 -8.367 1 98.56 11 SER B O 1
ATOM 1463 N N . ILE B 1 12 ? 16.297 -2.885 -9.305 1 98.25 12 ILE B N 1
ATOM 1464 C CA . ILE B 1 12 ? 16.172 -3.629 -8.055 1 98.25 12 ILE B CA 1
ATOM 1465 C C . ILE B 1 12 ? 17.562 -3.924 -7.484 1 98.25 12 ILE B C 1
ATOM 1467 O O . ILE B 1 12 ? 18.328 -4.672 -8.078 1 98.25 12 ILE B O 1
ATOM 1471 N N . LYS B 1 13 ? 17.859 -3.352 -6.344 1 97.31 13 LYS B N 1
ATOM 1472 C CA . LYS B 1 13 ? 19.141 -3.576 -5.676 1 97.31 13 LYS B CA 1
ATOM 1473 C C . LYS B 1 13 ? 19.156 -4.914 -4.945 1 97.31 13 LYS B C 1
ATOM 1475 O O . LYS B 1 13 ? 18.141 -5.32 -4.363 1 97.31 13 LYS B O 1
ATOM 1480 N N . SER B 1 14 ? 20.219 -5.578 -4.996 1 96.56 14 SER B N 1
ATOM 1481 C CA . SER B 1 14 ? 20.469 -6.785 -4.215 1 96.56 14 SER B CA 1
ATOM 1482 C C . SER B 1 14 ? 21.281 -6.48 -2.959 1 96.56 14 SER B C 1
ATOM 1484 O O . SER B 1 14 ? 22.391 -5.98 -3.041 1 96.56 14 SER B O 1
ATOM 1486 N N . ILE B 1 15 ? 20.656 -6.734 -1.831 1 96.56 15 ILE B N 1
ATOM 1487 C CA . ILE B 1 15 ? 21.281 -6.449 -0.543 1 96.56 15 ILE B CA 1
ATOM 1488 C C . ILE B 1 15 ? 21.766 -7.75 0.096 1 96.56 15 ILE B C 1
ATOM 1490 O O . ILE B 1 15 ? 20.953 -8.562 0.543 1 96.56 15 ILE B O 1
ATOM 1494 N N . PRO B 1 16 ? 22.984 -7.953 0.215 1 94.56 16 PRO B N 1
ATOM 1495 C CA . PRO B 1 16 ? 23.484 -9.195 0.797 1 94.56 16 PRO B CA 1
ATOM 1496 C C . PRO B 1 16 ? 23.281 -9.266 2.309 1 94.56 16 PRO B C 1
ATOM 1498 O O . PRO B 1 16 ? 23.234 -8.234 2.977 1 94.56 16 PRO B O 1
ATOM 1501 N N . ASN B 1 17 ? 23.125 -10.523 2.857 1 93.38 17 ASN B N 1
ATOM 1502 C CA . ASN B 1 17 ? 23.078 -10.82 4.285 1 93.38 17 ASN B CA 1
ATOM 1503 C C . ASN B 1 17 ? 21.938 -10.086 4.973 1 93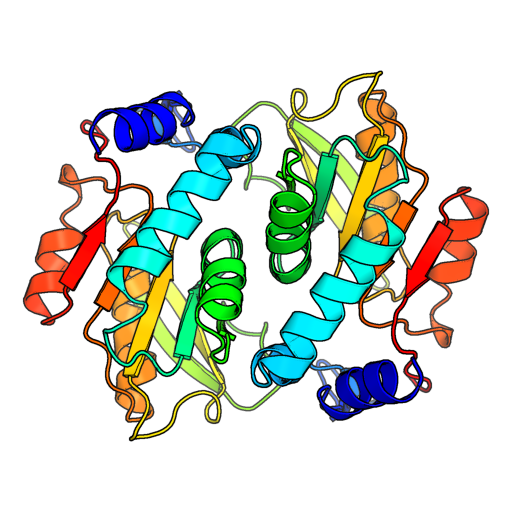.38 17 ASN B C 1
ATOM 1505 O O . ASN B 1 17 ? 22.109 -9.516 6.051 1 93.38 17 ASN B O 1
ATOM 1509 N N . HIS B 1 18 ? 20.859 -10.031 4.297 1 91.12 18 HIS B N 1
ATOM 1510 C CA . HIS B 1 18 ? 19.625 -9.453 4.82 1 91.12 18 HIS B CA 1
ATOM 1511 C C . HIS B 1 18 ? 18.438 -10.359 4.539 1 91.12 18 HIS B C 1
ATOM 1513 O O . HIS B 1 18 ? 18.203 -10.758 3.395 1 91.12 18 HIS B O 1
ATOM 1519 N N . PRO B 1 19 ? 17.688 -10.609 5.496 1 88.06 19 PRO B N 1
ATOM 1520 C CA . PRO B 1 19 ? 17.766 -10.172 6.895 1 88.06 19 PRO B CA 1
ATOM 1521 C C . PRO B 1 19 ? 18.781 -10.961 7.711 1 88.06 19 PRO B C 1
ATOM 1523 O O . PRO B 1 19 ? 19.094 -10.594 8.844 1 88.06 19 PRO B O 1
ATOM 1526 N N . LYS B 1 20 ? 19.219 -12.141 7.113 1 89.06 20 LYS B N 1
ATOM 1527 C CA . LYS B 1 20 ? 20.219 -12.961 7.781 1 89.06 20 LYS B CA 1
ATOM 1528 C C . LYS B 1 20 ? 21.422 -13.203 6.879 1 89.06 20 LYS B C 1
ATOM 1530 O O . LYS B 1 20 ? 21.344 -13.016 5.66 1 89.06 20 LYS B O 1
ATOM 1535 N N . GLU B 1 21 ? 22.422 -13.641 7.539 1 91.94 21 GLU B N 1
ATOM 1536 C CA . GLU B 1 21 ? 23.641 -13.953 6.789 1 91.94 21 GLU B CA 1
ATOM 1537 C C . GLU B 1 21 ? 23.359 -14.992 5.703 1 91.94 21 GLU B C 1
ATOM 1539 O O . GLU B 1 21 ? 22.641 -15.977 5.941 1 91.94 21 GLU B O 1
ATOM 1544 N N . GLY B 1 22 ? 23.922 -14.773 4.453 1 90.25 22 GLY B N 1
ATOM 1545 C CA . GLY B 1 22 ? 23.812 -15.742 3.371 1 90.25 22 GLY B CA 1
ATOM 1546 C C . GLY B 1 22 ? 22.625 -15.477 2.461 1 90.25 22 GLY B C 1
ATOM 1547 O O . GLY B 1 22 ? 22.531 -16.047 1.372 1 90.25 22 GLY B O 1
ATOM 1548 N N . ILE B 1 23 ? 21.719 -14.578 2.891 1 90.5 23 ILE B N 1
ATOM 1549 C CA . ILE B 1 23 ? 20.516 -14.273 2.119 1 90.5 23 ILE B CA 1
ATOM 1550 C C . ILE B 1 23 ? 20.734 -13 1.305 1 90.5 23 ILE B C 1
ATOM 1552 O O . ILE B 1 23 ? 21.312 -12.031 1.805 1 90.5 23 ILE B O 1
ATOM 1556 N N . ILE B 1 24 ? 20.359 -13.078 0.046 1 94.38 24 ILE B N 1
ATOM 1557 C CA . ILE B 1 24 ? 20.375 -11.875 -0.783 1 94.38 24 ILE B CA 1
ATOM 1558 C C . ILE B 1 24 ? 18.953 -11.312 -0.882 1 94.38 24 ILE B C 1
ATOM 1560 O O . ILE B 1 24 ? 18.078 -11.922 -1.489 1 94.38 24 ILE B O 1
ATOM 1564 N N . PHE B 1 25 ? 18.812 -10.188 -0.345 1 95.5 25 PHE B N 1
ATOM 1565 C CA . PHE B 1 25 ? 17.5 -9.531 -0.344 1 95.5 25 PHE B CA 1
ATOM 1566 C C . PHE B 1 25 ? 17.312 -8.695 -1.6 1 95.5 25 PHE B C 1
ATOM 1568 O O . PHE B 1 25 ? 18.203 -7.918 -1.97 1 95.5 25 PHE B O 1
ATOM 1575 N N . ARG B 1 26 ? 16.234 -8.859 -2.254 1 97 26 ARG B N 1
ATOM 1576 C CA . ARG B 1 26 ? 15.883 -8.031 -3.402 1 97 26 ARG B CA 1
ATOM 1577 C C . ARG B 1 26 ? 15.023 -6.844 -2.977 1 97 26 ARG B C 1
ATOM 1579 O O . ARG B 1 26 ? 13.852 -7.008 -2.629 1 97 26 ARG B O 1
ATOM 1586 N N . ASP B 1 27 ? 15.602 -5.711 -3.033 1 97.38 27 ASP B N 1
ATOM 1587 C CA . ASP B 1 27 ? 15.008 -4.5 -2.477 1 97.38 27 ASP B CA 1
ATOM 1588 C C . ASP B 1 27 ? 14.047 -3.85 -3.471 1 97.38 27 ASP B C 1
ATOM 1590 O O . ASP B 1 27 ? 14.477 -3.133 -4.379 1 97.38 27 ASP B O 1
ATOM 1594 N N . ILE B 1 28 ? 12.797 -4.02 -3.236 1 97.94 28 ILE B N 1
ATOM 1595 C CA . ILE B 1 28 ? 11.773 -3.48 -4.129 1 97.94 28 ILE B CA 1
ATOM 1596 C C . ILE B 1 28 ? 11.742 -1.958 -4.012 1 97.94 28 ILE B C 1
ATOM 1598 O O . ILE B 1 28 ? 11.266 -1.271 -4.918 1 97.94 28 ILE B O 1
ATOM 1602 N N . THR B 1 29 ? 12.211 -1.365 -2.867 1 98.31 29 THR B N 1
ATOM 1603 C CA . THR B 1 29 ? 12.133 0.077 -2.662 1 98.31 29 THR B CA 1
ATOM 1604 C C . THR B 1 29 ? 12.992 0.814 -3.688 1 98.31 29 THR B C 1
ATOM 1606 O O . THR B 1 29 ? 12.656 1.929 -4.094 1 98.31 29 THR B O 1
ATOM 1609 N N . SER B 1 30 ? 14.086 0.194 -4.117 1 98.62 30 SER B N 1
ATOM 1610 C CA . SER B 1 30 ? 14.953 0.85 -5.09 1 98.62 30 SER B CA 1
ATOM 1611 C C . SER B 1 30 ? 14.258 1.006 -6.438 1 98.62 30 SER B C 1
ATOM 1613 O O . SER B 1 30 ? 14.492 1.981 -7.152 1 98.62 30 SER B O 1
ATOM 1615 N N . LEU B 1 31 ? 13.391 0.083 -6.789 1 98.81 31 LEU B N 1
ATOM 1616 C CA . LEU B 1 31 ? 12.586 0.192 -7.996 1 98.81 31 LEU B CA 1
ATOM 1617 C C . LEU B 1 31 ? 11.633 1.379 -7.91 1 98.81 31 LEU B C 1
ATOM 1619 O O . LEU B 1 31 ? 11.445 2.105 -8.891 1 98.81 31 LEU B O 1
ATOM 1623 N N . LEU B 1 32 ? 11.031 1.63 -6.738 1 98.81 32 LEU B N 1
ATOM 1624 C CA . LEU B 1 32 ? 10.062 2.701 -6.516 1 98.81 32 LEU B CA 1
ATOM 1625 C C . LEU B 1 32 ? 10.734 4.066 -6.625 1 98.81 32 LEU B C 1
ATOM 1627 O O . LEU B 1 32 ? 10.062 5.082 -6.824 1 98.81 32 LEU B O 1
ATOM 1631 N N . GLU B 1 33 ? 12.047 4.102 -6.512 1 98 33 GLU B N 1
ATOM 1632 C CA . GLU B 1 33 ? 12.828 5.332 -6.605 1 98 33 GLU B CA 1
ATOM 1633 C C . GLU B 1 33 ? 13.094 5.707 -8.062 1 98 33 GLU B C 1
ATOM 1635 O O . GLU B 1 33 ? 13.602 6.793 -8.344 1 98 33 GLU B O 1
ATOM 1640 N N . VAL B 1 34 ? 12.719 4.809 -8.969 1 98.69 34 VAL B N 1
ATOM 1641 C CA . VAL B 1 34 ? 12.852 5.027 -10.406 1 98.69 34 VAL B CA 1
ATOM 1642 C C . VAL B 1 34 ? 11.477 5.082 -11.055 1 98.69 34 VAL B C 1
ATOM 1644 O O . VAL B 1 34 ? 10.922 4.051 -11.438 1 98.69 34 VAL B O 1
ATOM 1647 N N . PRO B 1 35 ? 10.977 6.328 -11.266 1 98.75 35 PRO B N 1
ATOM 1648 C CA . PRO B 1 35 ? 9.602 6.492 -11.727 1 98.75 35 PRO B CA 1
ATOM 1649 C C . PRO B 1 35 ? 9.312 5.707 -13.008 1 98.75 35 PRO B C 1
ATOM 1651 O O . PRO B 1 35 ? 8.258 5.07 -13.117 1 98.75 35 PRO B O 1
ATOM 1654 N N . ALA B 1 36 ? 10.227 5.656 -13.906 1 98.81 36 ALA B N 1
ATOM 1655 C CA . ALA B 1 36 ? 10.016 4.938 -15.164 1 98.81 36 ALA B CA 1
ATOM 1656 C C . ALA B 1 36 ? 9.875 3.438 -14.922 1 98.81 36 ALA B C 1
ATOM 1658 O O . ALA B 1 36 ? 9.062 2.771 -15.57 1 98.81 36 ALA B O 1
ATOM 1659 N N . ALA B 1 37 ? 10.656 2.883 -14.055 1 98.88 37 ALA B N 1
ATOM 1660 C CA . ALA B 1 37 ? 10.586 1.461 -13.727 1 98.88 37 ALA B CA 1
ATOM 1661 C C . ALA B 1 37 ? 9.258 1.123 -13.047 1 98.88 37 ALA B C 1
ATOM 1663 O O . ALA B 1 37 ? 8.617 0.126 -13.383 1 98.88 37 ALA B O 1
ATOM 1664 N N . PHE B 1 38 ? 8.906 1.973 -12.094 1 98.88 38 PHE B N 1
ATOM 1665 C CA . PHE B 1 38 ? 7.641 1.788 -11.391 1 98.88 38 PHE B CA 1
ATOM 1666 C C . PHE B 1 38 ? 6.469 1.813 -12.367 1 98.88 38 PHE B C 1
ATOM 1668 O O . PHE B 1 38 ? 5.629 0.914 -12.359 1 98.88 38 PHE B O 1
ATOM 1675 N N . GLN B 1 39 ? 6.449 2.75 -13.227 1 98.81 39 GLN B N 1
ATOM 1676 C CA . GLN B 1 39 ? 5.418 2.865 -14.25 1 98.81 39 GLN B CA 1
ATOM 1677 C C . GLN B 1 39 ? 5.406 1.64 -15.164 1 98.81 39 GLN B C 1
ATOM 1679 O O . GLN B 1 39 ? 4.34 1.129 -15.516 1 98.81 39 GLN B O 1
ATOM 1684 N N . THR B 1 40 ? 6.562 1.191 -15.516 1 98.88 40 THR B N 1
ATOM 1685 C CA . THR B 1 40 ? 6.68 0.046 -16.422 1 98.88 40 THR B CA 1
ATOM 1686 C C . THR B 1 40 ? 6.047 -1.195 -15.789 1 98.88 40 THR B C 1
ATOM 1688 O O . THR B 1 40 ? 5.34 -1.945 -16.469 1 98.88 40 THR B O 1
ATOM 1691 N N . VAL B 1 41 ? 6.262 -1.417 -14.5 1 98.88 41 VAL B N 1
ATOM 1692 C CA . VAL B 1 41 ? 5.668 -2.555 -13.805 1 98.88 41 VAL B CA 1
ATOM 1693 C C . VAL B 1 41 ? 4.145 -2.484 -13.898 1 98.88 41 VAL B C 1
ATOM 1695 O O . VAL B 1 41 ? 3.5 -3.451 -14.312 1 98.88 41 VAL B O 1
ATOM 1698 N N . VAL B 1 42 ? 3.59 -1.353 -13.555 1 98.88 42 VAL B N 1
ATOM 1699 C CA . VAL B 1 42 ? 2.141 -1.179 -13.555 1 98.88 42 VAL B CA 1
ATOM 1700 C C . VAL B 1 42 ? 1.593 -1.371 -14.969 1 98.88 42 VAL B C 1
ATOM 1702 O O . VAL B 1 42 ? 0.601 -2.076 -15.164 1 98.88 42 VAL B O 1
ATOM 1705 N N . ASP B 1 43 ? 2.283 -0.808 -15.945 1 98.75 43 ASP B N 1
ATOM 1706 C CA . ASP B 1 43 ? 1.848 -0.915 -17.328 1 98.75 43 ASP B CA 1
ATOM 1707 C C . ASP B 1 43 ? 1.811 -2.373 -17.781 1 98.75 43 ASP B C 1
ATOM 1709 O O . ASP B 1 43 ? 0.879 -2.791 -18.469 1 98.75 43 ASP B O 1
ATOM 1713 N N . LEU B 1 44 ? 2.807 -3.111 -17.453 1 98.81 44 LEU B N 1
ATOM 1714 C CA . LEU B 1 44 ? 2.879 -4.508 -17.875 1 98.81 44 LEU B CA 1
ATOM 1715 C C . LEU B 1 44 ? 1.766 -5.328 -17.219 1 98.81 44 LEU B C 1
ATOM 1717 O O . LEU B 1 44 ? 1.138 -6.156 -17.891 1 98.81 44 LEU B O 1
ATOM 1721 N N . PHE B 1 45 ? 1.516 -5.125 -15.93 1 98.88 45 PHE B N 1
ATOM 1722 C CA . PHE B 1 45 ? 0.413 -5.812 -15.266 1 98.88 45 PHE B CA 1
ATOM 1723 C C . PHE B 1 45 ? -0.918 -5.449 -15.914 1 98.88 45 PHE B C 1
ATOM 1725 O O . PHE B 1 45 ? -1.726 -6.328 -16.219 1 98.88 45 PHE B O 1
ATOM 1732 N N . VAL B 1 46 ? -1.137 -4.184 -16.172 1 98.81 46 VAL B N 1
ATOM 1733 C CA . VAL B 1 46 ? -2.396 -3.713 -16.734 1 98.81 46 VAL B CA 1
ATOM 1734 C C . VAL B 1 46 ? -2.58 -4.289 -18.125 1 98.81 46 VAL B C 1
ATOM 1736 O O . VAL B 1 46 ? -3.666 -4.758 -18.484 1 98.81 46 VAL B O 1
ATOM 1739 N N . THR B 1 47 ? -1.532 -4.246 -18.922 1 98.69 47 THR B N 1
ATOM 1740 C CA . THR B 1 47 ? -1.591 -4.777 -20.281 1 98.69 47 THR B CA 1
ATOM 1741 C C . THR B 1 47 ? -1.97 -6.254 -20.266 1 98.69 47 THR B C 1
ATOM 1743 O O . THR B 1 47 ? -2.799 -6.695 -21.062 1 98.69 47 THR B O 1
ATOM 1746 N N . ARG B 1 48 ? -1.441 -6.98 -19.359 1 98.38 48 ARG B N 1
ATOM 1747 C CA . ARG B 1 48 ? -1.672 -8.422 -19.266 1 98.38 48 ARG B CA 1
ATOM 1748 C C . ARG B 1 48 ? -3.119 -8.719 -18.891 1 98.38 48 ARG B C 1
ATOM 1750 O O . ARG B 1 48 ? -3.691 -9.711 -19.344 1 98.38 48 ARG B O 1
ATOM 1757 N N . TYR B 1 49 ? -3.742 -7.816 -18.109 1 98.69 49 TYR B N 1
ATOM 1758 C CA . TYR B 1 49 ? -4.965 -8.258 -17.453 1 98.69 49 TYR B CA 1
ATOM 1759 C C . TYR B 1 49 ? -6.16 -7.422 -17.906 1 98.69 49 TYR B C 1
ATOM 1761 O O . TYR B 1 49 ? -7.305 -7.734 -17.578 1 98.69 49 TYR B O 1
ATOM 1769 N N . LYS B 1 50 ? -5.977 -6.363 -18.656 1 98.12 50 LYS B N 1
ATOM 1770 C CA . LYS B 1 50 ? -7.031 -5.43 -19.031 1 98.12 50 LYS B CA 1
ATOM 1771 C C . LYS B 1 50 ? -8.164 -6.145 -19.766 1 98.12 50 LYS B C 1
ATOM 1773 O O . LYS B 1 50 ? -9.32 -5.738 -19.672 1 98.12 50 LYS B O 1
ATOM 1778 N N . GLU B 1 51 ? -7.875 -7.266 -20.438 1 98.12 51 GLU B N 1
ATOM 1779 C CA . GLU B 1 51 ? -8.906 -7.941 -21.234 1 98.12 51 GLU B CA 1
ATOM 1780 C C . GLU B 1 51 ? -9.25 -9.305 -20.641 1 98.12 51 GLU B C 1
ATOM 1782 O O . GLU B 1 51 ? -9.836 -10.148 -21.312 1 98.12 51 GLU B O 1
ATOM 1787 N N . LYS B 1 52 ? -8.938 -9.539 -19.422 1 97.88 52 LYS B N 1
ATOM 1788 C CA . LYS B 1 52 ? -9.109 -10.867 -18.844 1 97.88 52 LYS B CA 1
ATOM 1789 C C . LYS B 1 52 ? -10.367 -10.938 -17.984 1 97.88 52 LYS B C 1
ATOM 1791 O O . LYS B 1 52 ? -10.641 -11.961 -17.359 1 97.88 52 LYS B O 1
ATOM 1796 N N . GLY B 1 53 ? -11.078 -9.867 -17.922 1 97.94 53 GLY B N 1
ATOM 1797 C CA . GLY B 1 53 ? -12.344 -9.867 -17.203 1 97.94 53 GLY B CA 1
ATOM 1798 C C . GLY B 1 53 ? -12.18 -9.828 -15.703 1 97.94 53 GLY B C 1
ATOM 1799 O O . GLY B 1 53 ? -13.062 -10.273 -14.961 1 97.94 53 GLY B O 1
ATOM 1800 N N . ILE B 1 54 ? -11.07 -9.367 -15.219 1 98.81 54 ILE B N 1
ATOM 1801 C CA . ILE B 1 54 ? -10.836 -9.203 -13.789 1 98.81 54 ILE B CA 1
ATOM 1802 C C . ILE B 1 54 ? -11.891 -8.281 -13.195 1 98.81 54 ILE B C 1
ATOM 1804 O O . ILE B 1 54 ? -12.188 -7.219 -13.75 1 98.81 54 ILE B O 1
ATOM 1808 N N . THR B 1 55 ? -12.422 -8.727 -12.078 1 98.81 55 THR B N 1
ATOM 1809 C CA . THR B 1 55 ? -13.461 -7.906 -11.469 1 98.81 55 THR B CA 1
ATOM 1810 C C . THR B 1 55 ? -12.977 -7.293 -10.164 1 98.81 55 THR B C 1
ATOM 1812 O O . THR B 1 55 ? -13.586 -6.355 -9.641 1 98.81 55 THR B O 1
ATOM 1815 N N . LYS B 1 56 ? -11.859 -7.848 -9.57 1 98.81 56 LYS B N 1
ATOM 1816 C CA . LYS B 1 56 ? -11.258 -7.32 -8.352 1 98.81 56 LYS B CA 1
ATOM 1817 C C . LYS B 1 56 ? -9.75 -7.57 -8.336 1 98.81 56 LYS B C 1
ATOM 1819 O O . LYS B 1 56 ? -9.281 -8.594 -8.828 1 98.81 56 LYS B O 1
ATOM 1824 N N . VAL B 1 57 ? -9.047 -6.699 -7.797 1 98.94 57 VAL B N 1
ATOM 1825 C CA . VAL B 1 57 ? -7.625 -6.871 -7.523 1 98.94 57 VAL B CA 1
ATOM 1826 C C . VAL B 1 57 ? -7.395 -6.977 -6.016 1 98.94 57 VAL B C 1
ATOM 1828 O O . VAL B 1 57 ? -7.953 -6.195 -5.242 1 98.94 57 VAL B O 1
ATOM 1831 N N . LEU B 1 58 ? -6.66 -7.953 -5.609 1 98.88 58 LEU B N 1
ATOM 1832 C CA . LEU B 1 58 ? -6.281 -8.133 -4.211 1 98.88 58 LEU B CA 1
ATOM 1833 C C . LEU B 1 58 ? -4.805 -7.809 -4.004 1 98.88 58 LEU B C 1
ATOM 1835 O O . LEU B 1 58 ? -3.961 -8.203 -4.812 1 98.88 58 LEU B O 1
ATOM 1839 N N . GLY B 1 59 ? -4.539 -7.059 -2.967 1 98.56 59 GLY B N 1
ATOM 1840 C CA . GLY B 1 59 ? -3.18 -6.832 -2.504 1 98.56 59 GLY B CA 1
ATOM 1841 C C . GLY B 1 59 ? -2.922 -7.383 -1.114 1 98.56 59 GLY B C 1
ATOM 1842 O O . GLY B 1 59 ? -3.727 -7.184 -0.203 1 98.56 59 GLY B O 1
ATOM 1843 N N . THR B 1 60 ? -1.839 -8.008 -0.941 1 97.25 60 THR B N 1
ATOM 1844 C CA . THR B 1 60 ? -1.477 -8.555 0.361 1 97.25 60 THR B CA 1
ATOM 1845 C C . THR B 1 60 ? -0.592 -7.578 1.132 1 97.25 60 THR B C 1
ATOM 1847 O O . THR B 1 60 ? 0.282 -6.934 0.55 1 97.25 60 THR B O 1
ATOM 1850 N N . GLU B 1 61 ? -0.792 -7.461 2.404 1 96.06 61 GLU B N 1
ATOM 1851 C CA . GLU B 1 61 ? -0.031 -6.551 3.252 1 96.06 61 GLU B CA 1
ATOM 1852 C C . GLU B 1 61 ? 1.443 -6.938 3.297 1 96.06 61 GLU B C 1
ATOM 1854 O O . GLU B 1 61 ? 1.779 -8.086 3.596 1 96.06 61 GLU B O 1
ATOM 1859 N N . SER B 1 62 ? 2.25 -5.809 3.037 1 96.75 62 SER B N 1
ATOM 1860 C CA . SER B 1 62 ? 1.94 -4.418 2.727 1 96.75 62 SER B CA 1
ATOM 1861 C C . SER B 1 62 ? 2.406 -4.047 1.322 1 96.75 62 SER B C 1
ATOM 1863 O O . SER B 1 62 ? 1.812 -3.186 0.672 1 96.75 62 SER B O 1
ATOM 1865 N N . ARG B 1 63 ? 3.449 -4.887 0.897 1 98 63 ARG B N 1
ATOM 1866 C CA . ARG B 1 63 ? 4.082 -4.465 -0.347 1 98 63 ARG B CA 1
ATOM 1867 C C . ARG B 1 63 ? 3.188 -4.75 -1.546 1 98 63 ARG B C 1
ATOM 1869 O O . ARG B 1 63 ? 3.309 -4.105 -2.588 1 98 63 ARG B O 1
ATOM 1876 N N . GLY B 1 64 ? 2.223 -5.637 -1.353 1 98.5 64 GLY B N 1
ATOM 1877 C CA . GLY B 1 64 ? 1.227 -5.879 -2.385 1 98.5 64 GLY B CA 1
ATOM 1878 C C . GLY B 1 64 ? 0.355 -4.672 -2.67 1 98.5 64 GLY B C 1
ATOM 1879 O O . GLY B 1 64 ? -0.249 -4.574 -3.74 1 98.5 64 GLY B O 1
ATOM 1880 N N . PHE B 1 65 ? 0.239 -3.76 -1.684 1 98.81 65 PHE B N 1
ATOM 1881 C CA . PHE B 1 65 ? -0.579 -2.564 -1.857 1 98.81 65 PHE B CA 1
ATOM 1882 C C . PHE B 1 65 ? 0.048 -1.625 -2.881 1 98.81 65 PHE B C 1
ATOM 1884 O O . PHE B 1 65 ? -0.662 -0.921 -3.602 1 98.81 65 PHE B O 1
ATOM 1891 N N . ILE B 1 66 ? 1.344 -1.649 -2.928 1 98.88 66 ILE B N 1
ATOM 1892 C CA . ILE B 1 66 ? 2.121 -0.684 -3.697 1 98.88 66 ILE B CA 1
ATOM 1893 C C . ILE B 1 66 ? 1.824 -0.849 -5.184 1 98.88 66 ILE B C 1
ATOM 1895 O O . ILE B 1 66 ? 1.694 0.139 -5.91 1 98.88 66 ILE B O 1
ATOM 1899 N N . PHE B 1 67 ? 1.67 -2.105 -5.613 1 98.88 67 PHE B N 1
ATOM 1900 C CA . PHE B 1 67 ? 1.435 -2.387 -7.027 1 98.88 67 PHE B CA 1
ATOM 1901 C C . PHE B 1 67 ? -0.042 -2.664 -7.285 1 98.88 67 PHE B C 1
ATOM 1903 O O . PHE B 1 67 ? -0.572 -2.305 -8.336 1 98.88 67 PHE B O 1
ATOM 1910 N N . GLY B 1 68 ? -0.698 -3.271 -6.305 1 98.88 68 GLY B N 1
ATOM 1911 C CA . GLY B 1 68 ? -2.1 -3.629 -6.457 1 98.88 68 GLY B CA 1
ATOM 1912 C C . GLY B 1 68 ? -3.008 -2.422 -6.617 1 98.88 68 GLY B C 1
ATOM 1913 O O . GLY B 1 68 ? -3.924 -2.436 -7.441 1 98.88 68 GLY B O 1
ATOM 1914 N N . ALA B 1 69 ? -2.719 -1.377 -5.883 1 98.88 69 ALA B N 1
ATOM 1915 C CA . ALA B 1 69 ? -3.574 -0.193 -5.887 1 98.88 69 ALA B CA 1
ATOM 1916 C C . ALA B 1 69 ? -3.576 0.479 -7.254 1 98.88 69 ALA B C 1
ATOM 1918 O O . ALA B 1 69 ? -4.633 0.65 -7.867 1 98.88 69 ALA B O 1
ATOM 1919 N N . PRO B 1 70 ? -2.426 0.823 -7.816 1 98.88 70 PRO B N 1
ATOM 1920 C CA . PRO B 1 70 ? -2.457 1.468 -9.133 1 98.88 70 PRO B CA 1
ATOM 1921 C C . PRO B 1 70 ? -3.012 0.556 -10.219 1 98.88 70 PRO B C 1
ATOM 1923 O O . PRO B 1 70 ? -3.631 1.034 -11.172 1 98.88 70 PRO B O 1
ATOM 1926 N N . VAL B 1 71 ? -2.801 -0.755 -10.109 1 98.94 71 VAL B N 1
ATOM 1927 C CA . VAL B 1 71 ? -3.34 -1.67 -11.109 1 98.94 71 VAL B CA 1
ATOM 1928 C C . VAL B 1 71 ? -4.863 -1.702 -11.016 1 98.94 71 VAL B C 1
ATOM 1930 O O . VAL B 1 71 ? -5.555 -1.672 -12.031 1 98.94 71 VAL B O 1
ATOM 1933 N N . ALA B 1 72 ? -5.402 -1.795 -9.797 1 98.94 72 ALA B N 1
ATOM 1934 C CA . ALA B 1 72 ? -6.852 -1.766 -9.602 1 98.94 72 ALA B CA 1
ATOM 1935 C C . ALA B 1 72 ? -7.461 -0.5 -10.195 1 98.94 72 ALA B C 1
ATOM 1937 O O . ALA B 1 72 ? -8.492 -0.556 -10.859 1 98.94 72 ALA B O 1
ATOM 1938 N N . LEU B 1 73 ? -6.781 0.651 -9.961 1 98.88 73 LEU B N 1
ATOM 1939 C CA . LEU B 1 73 ? -7.23 1.926 -10.516 1 98.88 73 LEU B CA 1
ATOM 1940 C C . LEU B 1 73 ? -7.242 1.885 -12.039 1 98.88 73 LEU B C 1
ATOM 1942 O O . LEU B 1 73 ? -8.234 2.252 -12.672 1 98.88 73 LEU B O 1
ATOM 1946 N N . ALA B 1 74 ? -6.164 1.375 -12.602 1 98.81 74 ALA B N 1
ATOM 1947 C CA . ALA B 1 74 ? -6.016 1.356 -14.055 1 98.81 74 ALA B CA 1
ATOM 1948 C C . ALA B 1 74 ? -7.043 0.431 -14.703 1 98.81 74 ALA B C 1
ATOM 1950 O O . ALA B 1 74 ? -7.531 0.707 -15.797 1 98.81 74 ALA B O 1
ATOM 1951 N N . LEU B 1 75 ? -7.387 -0.653 -13.984 1 98.81 75 LEU B N 1
ATOM 1952 C CA . LEU B 1 75 ? -8.367 -1.605 -14.492 1 98.81 75 LEU B CA 1
ATOM 1953 C C . LEU B 1 75 ? -9.789 -1.157 -14.156 1 98.81 75 LEU B C 1
ATOM 1955 O O . LEU B 1 75 ? -10.758 -1.737 -14.641 1 98.81 75 LEU B O 1
ATOM 1959 N N . ASN B 1 76 ? -9.891 -0.148 -13.305 1 98.75 76 ASN B N 1
ATOM 1960 C CA . ASN B 1 76 ? -11.172 0.384 -12.852 1 98.75 76 ASN B CA 1
ATOM 1961 C C . ASN B 1 76 ? -12.016 -0.69 -12.172 1 98.75 76 ASN B C 1
ATOM 1963 O O . ASN B 1 76 ? -13.18 -0.888 -12.523 1 98.75 76 ASN B O 1
ATOM 1967 N N . VAL B 1 77 ? -11.445 -1.368 -11.242 1 98.88 77 VAL B N 1
ATOM 1968 C CA . VAL B 1 77 ? -12.117 -2.389 -10.445 1 98.88 77 VAL B CA 1
ATOM 1969 C C . VAL B 1 77 ? -11.828 -2.164 -8.961 1 98.88 77 VAL B C 1
ATOM 1971 O O . VAL B 1 77 ? -10.883 -1.455 -8.609 1 98.88 77 VAL B O 1
ATOM 1974 N N . PRO B 1 78 ? -12.578 -2.756 -8.031 1 98.88 78 PRO B N 1
ATOM 1975 C CA . PRO B 1 78 ? -12.328 -2.648 -6.594 1 98.88 78 PRO B CA 1
ATOM 1976 C C . PRO B 1 78 ? -10.961 -3.205 -6.188 1 98.88 78 PRO B C 1
ATOM 1978 O O . PRO B 1 78 ? -10.461 -4.137 -6.82 1 98.88 78 PRO B O 1
ATOM 1981 N N . PHE B 1 79 ? -10.43 -2.566 -5.211 1 98.94 79 PHE B N 1
ATOM 1982 C CA . PHE B 1 79 ? -9.188 -3.033 -4.602 1 98.94 79 PHE B CA 1
ATOM 1983 C C . PHE B 1 79 ? -9.445 -3.598 -3.211 1 98.94 79 PHE B C 1
ATOM 1985 O O . PHE B 1 79 ? -9.93 -2.889 -2.328 1 98.94 79 PHE B O 1
ATOM 1992 N N . VAL B 1 80 ? -9.109 -4.867 -3.002 1 98.88 80 VAL B N 1
ATOM 1993 C CA . VAL B 1 80 ? -9.398 -5.574 -1.758 1 98.88 80 VAL B CA 1
ATOM 1994 C C . VAL B 1 80 ? -8.102 -5.828 -0.996 1 98.88 80 VAL B C 1
ATOM 1996 O O . VAL B 1 80 ? -7.105 -6.262 -1.581 1 98.88 80 VAL B O 1
ATOM 1999 N N . LEU B 1 81 ? -8.125 -5.602 0.283 1 98.88 81 LEU B N 1
ATOM 2000 C CA . LEU B 1 81 ? -6.93 -5.781 1.106 1 98.88 81 LEU B CA 1
ATOM 2001 C C . LEU B 1 81 ? -6.977 -7.113 1.844 1 98.88 81 LEU B C 1
ATOM 2003 O O . LEU B 1 81 ? -8 -7.473 2.424 1 98.88 81 LEU B O 1
ATOM 2007 N N . VAL B 1 82 ? -5.938 -7.824 1.767 1 98.81 82 VAL B N 1
ATOM 2008 C CA . VAL B 1 82 ? -5.668 -8.977 2.619 1 98.81 82 VAL B CA 1
ATOM 2009 C C . VAL B 1 82 ? -4.59 -8.625 3.641 1 98.81 82 VAL B C 1
ATOM 2011 O O . VAL B 1 82 ? -3.49 -8.203 3.27 1 98.81 82 VAL B O 1
ATOM 2014 N N . ARG B 1 83 ? -4.941 -8.758 4.926 1 98.69 83 ARG B N 1
ATOM 2015 C CA . ARG B 1 83 ? -4.047 -8.219 5.945 1 98.69 83 ARG B CA 1
ATOM 2016 C C . ARG B 1 83 ? -3.873 -9.203 7.098 1 98.69 83 ARG B C 1
ATOM 2018 O O . ARG B 1 83 ? -4.562 -10.219 7.156 1 98.69 83 ARG B O 1
ATOM 2025 N N . LYS B 1 84 ? -2.91 -8.906 7.918 1 97.69 84 LYS B N 1
ATOM 2026 C CA . LYS B 1 84 ? -2.717 -9.672 9.148 1 97.69 84 LYS B CA 1
ATOM 2027 C C . LYS B 1 84 ? -3.896 -9.492 10.102 1 97.69 84 LYS B C 1
ATOM 2029 O O . LYS B 1 84 ? -4.676 -8.547 9.961 1 97.69 84 LYS B O 1
ATOM 2034 N N . PRO B 1 85 ? -3.994 -10.453 11.055 1 97.62 85 PRO B N 1
ATOM 2035 C CA . PRO B 1 85 ? -5.129 -10.383 11.984 1 97.62 85 PRO B CA 1
ATOM 2036 C C . PRO B 1 85 ? -5.195 -9.055 12.734 1 97.62 85 PRO B C 1
ATOM 2038 O O . PRO B 1 85 ? -4.16 -8.516 13.141 1 97.62 85 PRO B O 1
ATOM 2041 N N . GLY B 1 86 ? -6.445 -8.57 12.82 1 95.56 86 GLY B N 1
ATOM 2042 C CA . GLY B 1 86 ? -6.684 -7.406 13.656 1 95.56 86 GLY B CA 1
ATOM 2043 C C . GLY B 1 86 ? -6.57 -6.098 12.898 1 95.56 86 GLY B C 1
ATOM 2044 O O . GLY B 1 86 ? -6.797 -5.027 13.469 1 95.56 86 GLY B O 1
ATOM 2045 N N . LYS B 1 87 ? -6.355 -6.148 11.586 1 96.69 87 LYS B N 1
ATOM 2046 C CA . LYS B 1 87 ? -6.105 -4.926 10.82 1 96.69 87 LYS B CA 1
ATOM 2047 C C . LYS B 1 87 ? -7.316 -4.539 9.984 1 96.69 87 LYS B C 1
ATOM 2049 O O . LYS B 1 87 ? -7.328 -3.486 9.344 1 96.69 87 LYS B O 1
ATOM 2054 N N . LEU B 1 88 ? -8.328 -5.355 9.961 1 98.06 88 LEU B N 1
ATOM 2055 C CA . LEU B 1 88 ? -9.555 -5.113 9.219 1 98.06 88 LEU B CA 1
ATOM 2056 C C . LEU B 1 88 ? -10.734 -4.914 10.164 1 98.06 88 LEU B C 1
ATOM 2058 O O . LEU B 1 88 ? -10.891 -5.66 11.133 1 98.06 88 LEU B O 1
ATOM 2062 N N . PRO B 1 89 ? -11.562 -3.938 9.891 1 97 89 PRO B N 1
ATOM 2063 C CA . PRO B 1 89 ? -12.516 -3.494 10.914 1 97 89 PRO B CA 1
ATOM 2064 C C . PRO B 1 89 ? -13.844 -4.242 10.836 1 97 89 PRO B C 1
ATOM 2066 O O . PRO B 1 89 ? -14.648 -4.172 11.773 1 97 89 PRO B O 1
ATOM 2069 N N . ARG B 1 90 ? -14.133 -4.855 9.727 1 97.88 90 ARG B N 1
ATOM 2070 C CA . ARG B 1 90 ? -15.398 -5.566 9.578 1 97.88 90 ARG B CA 1
ATOM 2071 C C . ARG B 1 90 ? -15.211 -7.066 9.75 1 97.88 90 ARG B C 1
ATOM 2073 O O . ARG B 1 90 ? -14.117 -7.527 10.07 1 97.88 90 ARG B O 1
ATOM 2080 N N . GLU B 1 91 ? -16.266 -7.812 9.602 1 98 91 GLU B N 1
ATOM 2081 C CA . GLU B 1 91 ? -16.203 -9.266 9.75 1 98 91 GLU B CA 1
ATOM 2082 C C . GLU B 1 91 ? -15.188 -9.867 8.781 1 98 91 GLU B C 1
ATOM 2084 O O . GLU B 1 91 ? -15.148 -9.5 7.605 1 98 91 GLU B O 1
ATOM 2089 N N . THR B 1 92 ? -14.344 -10.82 9.328 1 98.62 92 THR B N 1
ATOM 2090 C CA . THR B 1 92 ? -13.273 -11.391 8.523 1 98.62 92 THR B CA 1
ATOM 2091 C C . THR B 1 92 ? -13.273 -12.914 8.625 1 98.62 92 THR B C 1
ATOM 2093 O O . THR B 1 92 ? -13.867 -13.477 9.547 1 98.62 92 THR B O 1
ATOM 2096 N N . ILE B 1 93 ? -12.719 -13.539 7.652 1 98.69 93 ILE B N 1
ATOM 2097 C CA . ILE B 1 93 ? -12.234 -14.906 7.773 1 98.69 93 ILE B CA 1
ATOM 2098 C C . ILE B 1 93 ? -10.711 -14.93 7.723 1 98.69 93 ILE B C 1
ATOM 2100 O O . ILE B 1 93 ? -10.086 -13.984 7.23 1 98.69 93 ILE B O 1
ATOM 2104 N N . SER B 1 94 ? -10.141 -16.047 8.266 1 98.69 94 SER B N 1
ATOM 2105 C CA . SER B 1 94 ? -8.688 -16.125 8.391 1 98.69 94 SER B CA 1
ATOM 2106 C C . SER B 1 94 ? -8.148 -17.406 7.762 1 98.69 94 SER B C 1
ATOM 2108 O O . SER B 1 94 ? -8.875 -18.391 7.605 1 98.69 94 SER B O 1
ATOM 2110 N N . GLN B 1 95 ? -6.992 -17.359 7.309 1 98.38 95 GLN B N 1
ATOM 2111 C CA . GLN B 1 95 ? -6.238 -18.5 6.793 1 98.38 95 GLN B CA 1
ATOM 2112 C C . GLN B 1 95 ? -4.812 -18.516 7.34 1 98.38 95 GLN B C 1
ATOM 2114 O O . GLN B 1 95 ? -4.055 -17.562 7.129 1 98.38 95 GLN B O 1
ATOM 2119 N N . THR B 1 96 ? -4.504 -19.562 8.039 1 97.25 96 THR B N 1
ATOM 2120 C CA . THR B 1 96 ? -3.152 -19.766 8.555 1 97.25 96 THR B CA 1
ATOM 2121 C C . THR B 1 96 ? -2.307 -20.5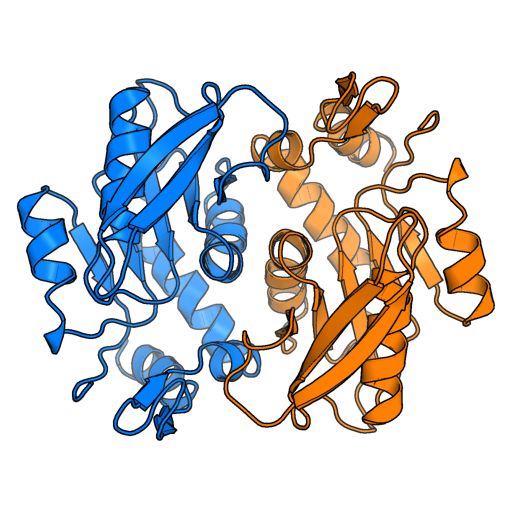62 7.566 1 97.25 96 THR B C 1
ATOM 2123 O O . THR B 1 96 ? -2.811 -21.469 6.906 1 97.25 96 THR B O 1
ATOM 2126 N N . TYR B 1 97 ? -1.058 -20.188 7.418 1 93.62 97 TYR B N 1
ATOM 2127 C CA . TYR B 1 97 ? -0.147 -20.906 6.523 1 93.62 97 TYR B CA 1
ATOM 2128 C C . TYR B 1 97 ? 1.244 -21 7.137 1 93.62 97 TYR B C 1
ATOM 2130 O O . TYR B 1 97 ? 1.604 -20.219 8.016 1 93.62 97 TYR B O 1
ATOM 2138 N N . GLN B 1 98 ? 1.99 -21.938 6.727 1 88.25 98 GLN B N 1
ATOM 2139 C CA . GLN B 1 98 ? 3.291 -22.25 7.305 1 88.25 98 GLN B CA 1
ATOM 2140 C C . GLN B 1 98 ? 4.402 -21.438 6.648 1 88.25 98 GLN B C 1
ATOM 2142 O O . GLN B 1 98 ? 4.41 -21.266 5.426 1 88.25 98 GLN B O 1
ATOM 2147 N N . LEU B 1 99 ? 5.23 -20.938 7.48 1 83.62 99 LEU B N 1
ATOM 2148 C CA . LEU B 1 99 ? 6.492 -20.344 7.066 1 83.62 99 LEU B CA 1
ATOM 2149 C C . LEU B 1 99 ? 7.656 -21.297 7.293 1 83.62 99 LEU B C 1
ATOM 2151 O O . LEU B 1 99 ? 7.461 -22.422 7.762 1 83.62 99 LEU B O 1
ATOM 2155 N N . GLU B 1 100 ? 8.883 -20.859 6.691 1 75.31 100 GLU B N 1
ATOM 2156 C CA . GLU B 1 100 ? 10.062 -21.656 6.992 1 75.31 100 GLU B CA 1
ATOM 2157 C C . GLU B 1 100 ? 10.211 -21.875 8.492 1 75.31 100 GLU B C 1
ATOM 2159 O O . GLU B 1 100 ? 10.5 -22.984 8.938 1 75.31 100 GLU B O 1
ATOM 2164 N N . TYR B 1 101 ? 9.93 -20.703 9.227 1 79.81 101 TYR B N 1
ATOM 2165 C CA . TYR B 1 101 ? 9.914 -20.766 10.68 1 79.81 101 TYR B CA 1
ATOM 2166 C C . TYR B 1 101 ? 8.625 -20.172 11.234 1 79.81 101 TYR B C 1
ATOM 2168 O O . TYR B 1 101 ? 8.359 -18.969 11.07 1 79.81 101 TYR B O 1
ATOM 2176 N N . GLY B 1 102 ? 7.758 -21.016 11.742 1 89 102 GLY B N 1
ATOM 2177 C CA . GLY B 1 102 ? 6.535 -20.547 12.375 1 89 102 GLY B CA 1
ATOM 2178 C C . GLY B 1 102 ? 5.348 -20.516 11.43 1 89 102 GLY B C 1
ATOM 2179 O O . GLY B 1 102 ? 5.305 -21.25 10.453 1 89 102 GLY B O 1
ATOM 2180 N N . GLN B 1 103 ? 4.297 -19.812 11.898 1 93.75 103 GLN B N 1
ATOM 2181 C CA . GLN B 1 103 ? 3.074 -19.672 11.117 1 93.75 103 GLN B CA 1
ATOM 2182 C C . GLN B 1 103 ? 2.631 -18.219 11.039 1 93.75 103 GLN B C 1
ATOM 2184 O O . GLN B 1 103 ? 3.012 -17.406 11.891 1 93.75 103 GLN B O 1
ATOM 2189 N N . ASP B 1 104 ? 2.002 -17.969 10.023 1 94.81 104 ASP B N 1
ATOM 2190 C CA . ASP B 1 104 ? 1.384 -16.656 9.867 1 94.81 104 ASP B CA 1
ATOM 2191 C C . ASP B 1 104 ? -0.087 -16.781 9.477 1 94.81 104 ASP B C 1
ATOM 2193 O O . ASP B 1 104 ? -0.539 -17.859 9.078 1 94.81 104 ASP B O 1
ATOM 2197 N N . THR B 1 105 ? -0.828 -15.758 9.742 1 98.06 105 THR B N 1
ATOM 2198 C CA . THR B 1 105 ? -2.256 -15.75 9.445 1 98.06 105 THR B CA 1
ATOM 2199 C C . THR B 1 105 ? -2.637 -14.5 8.656 1 98.06 105 THR B C 1
ATOM 2201 O O . THR B 1 105 ? -2.148 -13.406 8.945 1 98.06 105 THR B O 1
ATOM 2204 N N . LEU B 1 106 ? -3.477 -14.703 7.664 1 98.62 106 LEU B N 1
ATOM 2205 C CA . LEU B 1 106 ? -4.039 -13.609 6.883 1 98.62 106 LEU B CA 1
ATOM 2206 C C . LEU B 1 106 ? -5.555 -13.547 7.047 1 98.62 106 LEU B C 1
ATOM 2208 O O . LEU B 1 106 ? -6.195 -14.562 7.328 1 98.62 106 LEU B O 1
ATOM 2212 N N . GLU B 1 107 ? -6.074 -12.344 6.883 1 98.88 107 GLU B N 1
ATOM 2213 C CA . GLU B 1 107 ? -7.516 -12.125 6.973 1 98.88 107 GLU B CA 1
ATOM 2214 C C . GLU B 1 107 ? -8.023 -11.312 5.785 1 98.88 107 GLU B C 1
ATOM 2216 O O . GLU B 1 107 ? -7.277 -10.523 5.195 1 98.88 107 GLU B O 1
ATOM 2221 N N . ILE B 1 108 ? -9.289 -11.531 5.469 1 98.81 108 ILE B N 1
ATOM 2222 C CA . ILE B 1 108 ? -10.016 -10.781 4.457 1 98.81 108 ILE B CA 1
ATOM 2223 C C . ILE B 1 108 ? -11.445 -10.516 4.934 1 98.81 108 ILE B C 1
ATOM 2225 O O . ILE B 1 108 ? -12 -11.297 5.711 1 98.81 108 ILE B O 1
ATOM 2229 N N . HIS B 1 109 ? -12.016 -9.367 4.574 1 98.81 109 HIS B N 1
ATOM 2230 C CA . HIS B 1 109 ? -13.406 -9.102 4.902 1 98.81 109 HIS B CA 1
ATOM 2231 C C . HIS B 1 109 ? -14.328 -10.125 4.246 1 98.81 109 HIS B C 1
ATOM 2233 O O . HIS B 1 109 ? -14.164 -10.453 3.066 1 98.81 109 HIS B O 1
ATOM 2239 N N . THR B 1 110 ? -15.359 -10.562 4.934 1 98.5 110 THR B N 1
ATOM 2240 C CA . THR B 1 110 ? -16.266 -11.586 4.422 1 98.5 110 THR B CA 1
ATOM 2241 C C . THR B 1 110 ? -17.094 -11.055 3.262 1 98.5 110 THR B C 1
ATOM 2243 O O . THR B 1 110 ? -17.562 -11.82 2.422 1 98.5 110 THR B O 1
ATOM 2246 N N . ASP B 1 111 ? -17.234 -9.742 3.213 1 98 111 ASP B N 1
ATOM 2247 C CA . ASP B 1 111 ? -18.094 -9.156 2.186 1 98 111 ASP B CA 1
ATOM 2248 C C . ASP B 1 111 ? -17.266 -8.602 1.031 1 98 111 ASP B C 1
ATOM 2250 O O . ASP B 1 111 ? -17.797 -7.91 0.158 1 98 111 ASP B O 1
ATOM 2254 N N . ALA B 1 112 ? -15.961 -8.922 0.997 1 97.56 112 ALA B N 1
ATOM 2255 C CA . ALA B 1 112 ? -15.07 -8.344 -0.006 1 97.56 112 ALA B CA 1
ATOM 2256 C C . ALA B 1 112 ? -15.156 -9.109 -1.322 1 97.56 112 ALA B C 1
ATOM 2258 O O . ALA B 1 112 ? -14.828 -8.578 -2.383 1 97.56 112 ALA B O 1
ATOM 2259 N N . ILE B 1 113 ? -15.547 -10.383 -1.268 1 98.06 113 ILE B N 1
ATOM 2260 C CA . ILE B 1 113 ? -15.57 -11.266 -2.428 1 98.06 113 ILE B CA 1
ATOM 2261 C C . ILE B 1 113 ? -16.953 -11.891 -2.578 1 98.06 113 ILE B C 1
ATOM 2263 O O . ILE B 1 113 ? -17.562 -12.297 -1.588 1 98.06 113 ILE B O 1
ATOM 2267 N N . HIS B 1 114 ? -17.344 -11.961 -3.84 1 95.94 114 HIS B N 1
ATOM 2268 C CA . HIS B 1 114 ? -18.594 -12.617 -4.176 1 95.94 114 HIS B CA 1
ATOM 2269 C C . HIS B 1 114 ? -18.391 -13.703 -5.227 1 95.94 114 HIS B C 1
ATOM 2271 O O . HIS B 1 114 ? -17.344 -13.734 -5.891 1 95.94 114 HIS B O 1
ATOM 2277 N N . ALA B 1 115 ? -19.328 -14.633 -5.395 1 93.88 115 ALA B N 1
ATOM 2278 C CA . ALA B 1 115 ? -19.234 -15.805 -6.25 1 93.88 115 ALA B CA 1
ATOM 2279 C C . ALA B 1 115 ? -18.922 -15.406 -7.691 1 93.88 115 ALA B C 1
ATOM 2281 O O . ALA B 1 115 ? -18.266 -16.156 -8.422 1 93.88 115 ALA B O 1
ATOM 2282 N N . GLN B 1 116 ? -19.188 -14.234 -8.156 1 92.69 116 GLN B N 1
ATOM 2283 C CA . GLN B 1 116 ? -19 -13.844 -9.555 1 92.69 116 GLN B CA 1
ATOM 2284 C C . GLN B 1 116 ? -17.672 -13.125 -9.75 1 92.69 116 GLN B C 1
ATOM 2286 O O . GLN B 1 116 ? -17.297 -12.805 -10.875 1 92.69 116 GLN B O 1
ATOM 2291 N N . ASP B 1 117 ? -16.953 -13.078 -8.688 1 98.25 117 ASP B N 1
ATOM 2292 C CA . ASP B 1 117 ? -15.734 -12.266 -8.797 1 98.25 117 ASP B CA 1
ATOM 2293 C C . ASP B 1 117 ? -14.602 -13.062 -9.438 1 98.25 117 ASP B C 1
ATOM 2295 O O . ASP B 1 117 ? -14.359 -14.219 -9.062 1 98.25 117 ASP B O 1
ATOM 2299 N N . LYS B 1 118 ? -14 -12.531 -10.414 1 98.69 118 LYS B N 1
ATOM 2300 C CA . LYS B 1 118 ? -12.719 -12.969 -10.953 1 98.69 118 LYS B CA 1
ATOM 2301 C C . LYS B 1 118 ? -11.57 -12.125 -10.391 1 98.69 118 LYS B C 1
ATOM 2303 O O . LYS B 1 118 ? -11.406 -10.969 -10.773 1 98.69 118 LYS B O 1
ATOM 2308 N N . VAL B 1 119 ? -10.758 -12.781 -9.602 1 98.75 119 VAL B N 1
ATOM 2309 C CA . VAL B 1 119 ? -9.859 -12.031 -8.734 1 98.75 119 VAL B CA 1
ATOM 2310 C C . VAL B 1 119 ? -8.422 -12.164 -9.234 1 98.75 119 VAL B C 1
ATOM 2312 O O . VAL B 1 119 ? -7.984 -13.25 -9.602 1 98.75 119 VAL B O 1
ATOM 2315 N N . LEU B 1 120 ? -7.742 -11.055 -9.32 1 98.94 120 LEU B N 1
ATOM 2316 C CA . LEU B 1 120 ? -6.301 -11.008 -9.547 1 98.94 120 LEU B CA 1
ATOM 2317 C C . LEU B 1 120 ? -5.566 -10.68 -8.25 1 98.94 120 LEU B C 1
ATOM 2319 O O . LEU B 1 120 ? -5.875 -9.695 -7.582 1 98.94 120 LEU B O 1
ATOM 2323 N N . ILE B 1 121 ? -4.602 -11.523 -7.848 1 98.88 121 ILE B N 1
ATOM 2324 C CA . ILE B 1 121 ? -3.773 -11.266 -6.676 1 98.88 121 ILE B CA 1
ATOM 2325 C C . ILE B 1 121 ? -2.449 -10.641 -7.109 1 98.88 121 ILE B C 1
ATOM 2327 O O . ILE B 1 121 ? -1.797 -11.133 -8.031 1 98.88 121 ILE B O 1
ATOM 2331 N N . ILE B 1 122 ? -2.07 -9.578 -6.457 1 98.81 122 ILE B N 1
ATOM 2332 C CA . ILE B 1 122 ? -0.812 -8.914 -6.781 1 98.81 122 ILE B CA 1
ATOM 2333 C C . ILE B 1 122 ? 0.064 -8.836 -5.531 1 98.81 122 ILE B C 1
ATOM 2335 O O . ILE B 1 122 ? -0.413 -8.477 -4.453 1 98.81 122 ILE B O 1
ATOM 2339 N N . ASP B 1 123 ? 1.259 -9.188 -5.637 1 98.31 123 ASP B N 1
ATOM 2340 C CA . ASP B 1 123 ? 2.297 -9.023 -4.621 1 98.31 123 ASP B CA 1
ATOM 2341 C C . ASP B 1 123 ? 3.631 -8.641 -5.258 1 98.31 123 ASP B C 1
ATOM 2343 O O . ASP B 1 123 ? 3.76 -8.641 -6.484 1 98.31 123 ASP B O 1
ATOM 2347 N N . ASP B 1 124 ? 4.613 -8.273 -4.418 1 98.31 124 ASP B N 1
ATOM 2348 C CA . ASP B 1 124 ? 5.871 -7.785 -4.977 1 98.31 124 ASP B CA 1
ATOM 2349 C C . ASP B 1 124 ? 6.797 -8.945 -5.348 1 98.31 124 ASP B C 1
ATOM 2351 O O . ASP B 1 124 ? 7.535 -8.859 -6.328 1 98.31 124 ASP B O 1
ATOM 2355 N N . LEU B 1 125 ? 6.742 -10.031 -4.516 1 97.81 125 LEU B N 1
ATOM 2356 C CA . LEU B 1 125 ? 7.766 -11.062 -4.648 1 97.81 125 LEU B CA 1
ATOM 2357 C C . LEU B 1 125 ? 7.184 -12.445 -4.391 1 97.81 125 LEU B C 1
ATOM 2359 O O . LEU B 1 125 ? 6.438 -12.641 -3.428 1 97.81 125 LEU B O 1
ATOM 2363 N N . LEU B 1 126 ? 7.484 -13.398 -5.301 1 97.31 126 LEU B N 1
ATOM 2364 C CA . LEU B 1 126 ? 7.129 -14.805 -5.145 1 97.31 126 LEU B CA 1
ATOM 2365 C C . LEU B 1 126 ? 8.328 -15.617 -4.656 1 97.31 126 LEU B C 1
ATOM 2367 O O . LEU B 1 126 ? 9.305 -15.789 -5.387 1 97.31 126 LEU B O 1
ATOM 2371 N N . ALA B 1 127 ? 8.234 -16.016 -3.48 1 94.5 127 ALA B N 1
ATOM 2372 C CA . ALA B 1 127 ? 9.234 -16.938 -2.924 1 94.5 127 ALA B CA 1
ATOM 2373 C C . ALA B 1 127 ? 8.703 -18.359 -2.859 1 94.5 127 ALA B C 1
ATOM 2375 O O . ALA B 1 127 ? 8.719 -19.078 -3.859 1 94.5 127 ALA B O 1
ATOM 2376 N N . THR B 1 128 ? 8.141 -18.766 -1.714 1 94.5 128 THR B N 1
ATOM 2377 C CA . THR B 1 128 ? 7.633 -20.125 -1.567 1 94.5 128 THR B CA 1
ATOM 2378 C C . THR B 1 128 ? 6.188 -20.219 -2.047 1 94.5 128 THR B C 1
ATOM 2380 O O . THR B 1 128 ? 5.672 -21.312 -2.281 1 94.5 128 THR B O 1
ATOM 2383 N N . GLY B 1 129 ? 5.539 -19.078 -2.064 1 96.12 129 GLY B N 1
ATOM 2384 C CA . GLY B 1 129 ? 4.16 -19.031 -2.523 1 96.12 129 GLY B CA 1
ATOM 2385 C C . GLY B 1 129 ? 3.152 -19.203 -1.403 1 96.12 129 GLY B C 1
ATOM 2386 O O . GLY B 1 129 ? 1.943 -19.203 -1.643 1 96.12 129 GLY B O 1
ATOM 2387 N N . GLY B 1 130 ? 3.611 -19.297 -0.169 1 95.38 130 GLY B N 1
ATOM 2388 C CA . GLY B 1 130 ? 2.742 -19.516 0.976 1 95.38 130 GLY B CA 1
ATOM 2389 C C . GLY B 1 130 ? 1.704 -18.438 1.163 1 95.38 130 GLY B C 1
ATOM 2390 O O . GLY B 1 130 ? 0.527 -18.719 1.388 1 95.38 130 GLY B O 1
ATOM 2391 N N . THR B 1 131 ? 2.125 -17.156 1.055 1 96.12 131 THR B N 1
ATOM 2392 C CA . THR B 1 131 ? 1.225 -16.016 1.233 1 96.12 131 THR B CA 1
ATOM 2393 C C . THR B 1 131 ? 0.106 -16.047 0.195 1 96.12 131 THR B C 1
ATOM 2395 O O . THR B 1 131 ? -1.071 -15.93 0.541 1 96.12 131 THR B O 1
ATOM 2398 N N . VAL B 1 132 ? 0.454 -16.25 -1.034 1 97.38 132 VAL B N 1
ATOM 2399 C CA . VAL B 1 132 ? -0.533 -16.188 -2.107 1 97.38 132 VAL B CA 1
ATOM 2400 C C . VAL B 1 132 ? -1.452 -17.406 -2.023 1 97.38 132 VAL B C 1
ATOM 2402 O O . VAL B 1 132 ? -2.654 -17.312 -2.283 1 97.38 132 VAL B O 1
ATOM 2405 N N . GLU B 1 133 ? -0.904 -18.547 -1.68 1 97.62 133 GLU B N 1
ATOM 2406 C CA . GLU B 1 133 ? -1.759 -19.719 -1.498 1 97.62 133 GLU B CA 1
ATOM 2407 C C . GLU B 1 133 ? -2.809 -19.469 -0.419 1 97.62 133 GLU B C 1
ATOM 2409 O O . GLU B 1 133 ? -3.98 -19.812 -0.596 1 97.62 133 GLU B O 1
ATOM 2414 N N . ALA B 1 134 ? -2.373 -18.938 0.714 1 98.19 134 ALA B N 1
ATOM 2415 C CA . ALA B 1 134 ? -3.311 -18.594 1.78 1 98.19 134 ALA B CA 1
ATOM 2416 C C . ALA B 1 134 ? -4.383 -17.625 1.283 1 98.19 134 ALA B C 1
ATOM 2418 O O . ALA B 1 134 ? -5.559 -17.766 1.622 1 98.19 134 ALA B O 1
ATOM 2419 N N . THR B 1 135 ? -3.994 -16.688 0.499 1 98.5 135 THR B N 1
ATOM 2420 C CA . THR B 1 135 ? -4.914 -15.703 -0.059 1 98.5 135 THR B CA 1
ATOM 2421 C C . THR B 1 135 ? -5.902 -16.359 -1.012 1 98.5 135 THR B C 1
ATOM 2423 O O . THR B 1 135 ? -7.102 -16.078 -0.977 1 98.5 135 THR B O 1
ATOM 2426 N N . VAL B 1 136 ? -5.434 -17.266 -1.844 1 98.31 136 VAL B N 1
ATOM 2427 C CA . VAL B 1 136 ? -6.273 -18.016 -2.771 1 98.31 136 VAL B CA 1
ATOM 2428 C C . VAL B 1 136 ? -7.352 -18.766 -1.997 1 98.31 136 VAL B C 1
ATOM 2430 O O . VAL B 1 136 ? -8.531 -18.719 -2.352 1 98.31 136 VAL B O 1
ATOM 2433 N N . LYS B 1 137 ? -6.953 -19.375 -0.94 1 98.06 137 LYS B N 1
ATOM 2434 C CA . LYS B 1 137 ? -7.891 -20.156 -0.128 1 98.06 137 LYS B CA 1
ATOM 2435 C C . LYS B 1 137 ? -8.953 -19.25 0.489 1 98.06 137 LYS B C 1
ATOM 2437 O O . LYS B 1 137 ? -10.133 -19.625 0.55 1 98.06 137 LYS B O 1
ATOM 2442 N N . LEU B 1 138 ? -8.539 -18.109 0.965 1 98.62 138 LEU B N 1
ATOM 2443 C CA . LEU B 1 138 ? -9.492 -17.141 1.506 1 98.62 138 LEU B CA 1
ATOM 2444 C C . LEU B 1 138 ? -10.531 -16.766 0.461 1 98.62 138 LEU B C 1
ATOM 2446 O O . LEU B 1 138 ? -11.734 -16.766 0.746 1 98.62 138 LEU B O 1
ATOM 2450 N N . VAL B 1 139 ? -10.094 -16.453 -0.758 1 98.5 139 VAL B N 1
ATOM 2451 C CA . VAL B 1 139 ? -10.984 -16.047 -1.839 1 98.5 139 VAL B CA 1
ATOM 2452 C C . VAL B 1 139 ? -11.938 -17.188 -2.188 1 98.5 139 VAL B C 1
ATOM 2454 O O . VAL B 1 139 ? -13.148 -16.969 -2.33 1 98.5 139 VAL B O 1
ATOM 2457 N N . GLN B 1 140 ? -11.398 -18.375 -2.266 1 97.88 140 GLN B N 1
ATOM 2458 C CA . GLN B 1 140 ? -12.195 -19.531 -2.631 1 97.88 140 GLN B CA 1
ATOM 2459 C C . GLN B 1 140 ? -13.25 -19.844 -1.571 1 97.88 140 GLN B C 1
ATOM 2461 O O . GLN B 1 140 ? -14.383 -20.188 -1.899 1 97.88 140 GLN B O 1
ATOM 2466 N N . ARG B 1 141 ? -12.891 -19.672 -0.352 1 98 141 ARG B N 1
ATOM 2467 C CA . ARG B 1 141 ? -13.828 -19.891 0.742 1 98 141 ARG B CA 1
ATOM 2468 C C . ARG B 1 141 ? -14.992 -18.906 0.679 1 98 141 ARG B C 1
ATOM 2470 O O . ARG B 1 141 ? -16.094 -19.203 1.153 1 98 141 ARG B O 1
ATOM 2477 N N . LEU B 1 142 ? -14.742 -17.75 0.074 1 98.19 142 LEU B N 1
ATOM 2478 C CA . LEU B 1 142 ? -15.797 -16.766 -0.062 1 98.19 142 LEU B CA 1
ATOM 2479 C C . LEU B 1 142 ? -16.531 -16.922 -1.385 1 98.19 142 LEU B C 1
ATOM 2481 O O . LEU B 1 142 ? -17.453 -16.156 -1.692 1 98.19 142 LEU B O 1
ATOM 2485 N N . GLY B 1 143 ? -16.047 -17.844 -2.217 1 97.56 143 GLY B N 1
ATOM 2486 C CA . GLY B 1 143 ? -16.766 -18.203 -3.434 1 97.56 143 GLY B CA 1
ATOM 2487 C C . GLY B 1 143 ? -16.188 -17.562 -4.676 1 97.56 143 GLY B C 1
ATOM 2488 O O . GLY B 1 143 ? -16.719 -17.734 -5.777 1 97.56 143 GLY B O 1
ATOM 2489 N N . GLY B 1 144 ? -15.125 -16.797 -4.52 1 98 144 GLY B N 1
ATOM 2490 C CA . GLY B 1 144 ? -14.516 -16.125 -5.664 1 98 144 GLY B CA 1
ATOM 2491 C C . GLY B 1 144 ? -13.641 -17.062 -6.488 1 98 144 GLY B C 1
ATOM 2492 O O . GLY B 1 144 ? -13.273 -18.141 -6.031 1 98 144 GLY B O 1
ATOM 2493 N N . ASP B 1 145 ? -13.375 -16.594 -7.68 1 97.69 145 ASP B N 1
ATOM 2494 C CA . ASP B 1 145 ? -12.5 -17.312 -8.602 1 97.69 145 ASP B CA 1
ATOM 2495 C C . ASP B 1 145 ? -11.141 -16.625 -8.711 1 97.69 145 ASP B C 1
ATOM 2497 O O . ASP B 1 145 ? -11.062 -15.43 -8.961 1 97.69 145 ASP B O 1
ATOM 2501 N N . VAL B 1 146 ? -10.148 -17.375 -8.477 1 97.62 146 VAL B N 1
ATOM 2502 C CA . VAL B 1 146 ? -8.781 -16.891 -8.672 1 97.62 146 VAL B CA 1
ATOM 2503 C C . VAL B 1 146 ? -8.047 -17.781 -9.664 1 97.62 146 VAL B C 1
ATOM 2505 O O . VAL B 1 146 ? -7.887 -18.984 -9.422 1 97.62 146 VAL B O 1
ATOM 2508 N N . GLN B 1 147 ? -7.586 -17.156 -10.703 1 97.31 147 GLN B N 1
ATOM 2509 C CA . GLN B 1 147 ? -6.816 -17.906 -11.688 1 97.31 147 GLN B CA 1
ATOM 2510 C C . GLN B 1 147 ? -5.461 -17.25 -11.938 1 97.31 147 GLN B C 1
ATOM 2512 O O . GLN B 1 147 ? -4.578 -17.859 -12.547 1 97.31 147 GLN B O 1
ATOM 2517 N N . ASP B 1 148 ? -5.352 -16 -11.469 1 98.56 148 ASP B N 1
ATOM 2518 C CA . ASP B 1 148 ? -4.176 -15.219 -11.828 1 98.56 148 ASP B CA 1
ATOM 2519 C C . ASP B 1 148 ? -3.545 -14.578 -10.594 1 98.56 148 ASP B C 1
ATOM 2521 O O . ASP B 1 148 ? -4.254 -14.094 -9.703 1 98.56 148 ASP B O 1
ATOM 2525 N N . ALA B 1 149 ? -2.283 -14.617 -10.539 1 98.81 149 ALA B N 1
ATOM 2526 C CA . ALA B 1 149 ? -1.456 -13.859 -9.602 1 98.81 149 ALA B CA 1
ATOM 2527 C C . ALA B 1 149 ? -0.26 -13.227 -10.312 1 98.81 149 ALA B C 1
ATOM 2529 O O . ALA B 1 149 ? 0.296 -13.812 -11.242 1 98.81 149 ALA B O 1
ATOM 2530 N N . ALA B 1 150 ? 0.079 -12.078 -9.922 1 98.81 150 ALA B N 1
ATOM 2531 C CA . ALA B 1 150 ? 1.169 -11.352 -10.57 1 98.81 150 ALA B CA 1
ATOM 2532 C C . ALA B 1 150 ? 2.186 -10.859 -9.547 1 98.81 150 ALA B C 1
ATOM 2534 O O . ALA B 1 150 ? 1.815 -10.43 -8.453 1 98.81 150 ALA B O 1
ATOM 2535 N N . PHE B 1 151 ? 3.428 -10.914 -9.93 1 98.81 151 PHE B N 1
ATOM 2536 C CA . PHE B 1 151 ? 4.551 -10.523 -9.086 1 98.81 151 PHE B CA 1
ATOM 2537 C C . PHE B 1 151 ? 5.594 -9.758 -9.891 1 98.81 151 PHE B C 1
ATOM 2539 O O . PHE B 1 151 ? 5.785 -10.016 -11.078 1 98.81 151 PHE B O 1
ATOM 2546 N N . VAL B 1 152 ? 6.273 -8.836 -9.195 1 98.81 152 VAL B N 1
ATOM 2547 C CA . VAL B 1 152 ? 7.395 -8.148 -9.828 1 98.81 152 VAL B CA 1
ATOM 2548 C C . VAL B 1 152 ? 8.602 -9.086 -9.891 1 98.81 152 VAL B C 1
ATOM 2550 O O . VAL B 1 152 ? 9.219 -9.234 -10.953 1 98.81 152 VAL B O 1
ATOM 2553 N N . ILE B 1 153 ? 8.859 -9.773 -8.766 1 98.44 153 ILE B N 1
ATOM 2554 C CA . ILE B 1 153 ? 10.062 -10.578 -8.617 1 98.44 153 ILE B CA 1
ATOM 2555 C C . ILE B 1 153 ? 9.688 -12.039 -8.414 1 98.44 153 ILE B C 1
ATOM 2557 O O . ILE B 1 153 ? 8.758 -12.352 -7.66 1 98.44 153 ILE B O 1
ATOM 2561 N N . ASN B 1 154 ? 10.352 -12.883 -9.039 1 97.94 154 ASN B N 1
ATOM 2562 C CA . ASN B 1 154 ? 10.297 -14.328 -8.797 1 97.94 154 ASN B CA 1
ATOM 2563 C C . ASN B 1 154 ? 11.633 -14.859 -8.305 1 97.94 154 ASN B C 1
ATOM 2565 O O . ASN B 1 154 ? 12.688 -14.492 -8.828 1 97.94 154 ASN B O 1
ATOM 2569 N N . LEU B 1 155 ? 11.602 -15.594 -7.223 1 96.75 155 LEU B N 1
ATOM 2570 C CA . LEU B 1 155 ? 12.734 -16.391 -6.77 1 96.75 155 LEU B CA 1
ATOM 2571 C C . LEU B 1 155 ? 12.539 -17.859 -7.109 1 96.75 155 LEU B C 1
ATOM 2573 O O . LEU B 1 155 ? 12.078 -18.641 -6.27 1 96.75 155 LEU B O 1
ATOM 2577 N N . PRO B 1 156 ? 12.953 -18.266 -8.242 1 96.19 156 PRO B N 1
ATOM 2578 C CA . PRO B 1 156 ? 12.578 -19.578 -8.781 1 96.19 156 PRO B CA 1
ATOM 2579 C C . PRO B 1 156 ? 13.039 -20.734 -7.898 1 96.19 156 PRO B C 1
ATOM 2581 O O . PRO B 1 156 ? 12.359 -21.766 -7.82 1 96.19 156 PRO B O 1
ATOM 2584 N N . ASP B 1 157 ? 14.102 -20.594 -7.176 1 94.62 157 ASP B N 1
ATOM 2585 C CA . ASP B 1 157 ? 14.703 -21.688 -6.41 1 94.62 157 ASP B CA 1
ATOM 2586 C C . ASP B 1 157 ? 13.867 -22.016 -5.18 1 94.62 157 ASP B C 1
ATOM 2588 O O . ASP B 1 157 ? 14.086 -23.047 -4.535 1 94.62 157 ASP B O 1
ATOM 2592 N N . LEU B 1 158 ? 12.859 -21.234 -4.941 1 94.12 158 LEU B N 1
ATOM 2593 C CA . LEU B 1 158 ? 12.109 -21.438 -3.705 1 94.12 158 LEU B CA 1
ATOM 2594 C C . LEU B 1 158 ? 10.781 -22.125 -3.98 1 94.12 158 LEU B C 1
ATOM 2596 O O . LEU B 1 158 ? 10.016 -22.406 -3.053 1 94.12 158 LEU B O 1
ATOM 2600 N N . GLY B 1 159 ? 10.453 -22.359 -5.289 1 95 159 GLY B N 1
ATOM 2601 C CA . GLY B 1 159 ? 9.414 -23.297 -5.668 1 95 159 GLY B CA 1
ATOM 2602 C C . GLY B 1 159 ? 8.023 -22.688 -5.695 1 95 159 GLY B C 1
ATOM 2603 O O . GLY B 1 159 ? 7.027 -23.391 -5.832 1 95 159 GLY B O 1
ATOM 2604 N N . GLY B 1 160 ? 7.926 -21.359 -5.543 1 96.5 160 GLY B N 1
ATOM 2605 C CA . GLY B 1 160 ? 6.637 -20.703 -5.477 1 96.5 160 GLY B CA 1
ATOM 2606 C C . GLY B 1 160 ? 5.809 -20.859 -6.738 1 96.5 160 GLY B C 1
ATOM 2607 O O . GLY B 1 160 ? 4.602 -21.094 -6.668 1 96.5 160 GLY B O 1
ATOM 2608 N N . GLU B 1 161 ? 6.395 -20.766 -7.84 1 96.88 161 GLU B N 1
ATOM 2609 C CA . GLU B 1 161 ? 5.688 -20.906 -9.109 1 96.88 161 GLU B CA 1
ATOM 2610 C C . GLU B 1 161 ? 5.062 -22.281 -9.258 1 96.88 161 GLU B C 1
ATOM 2612 O O . GLU B 1 161 ? 3.898 -22.406 -9.648 1 96.88 161 GLU B O 1
ATOM 2617 N N . ALA B 1 162 ? 5.816 -23.297 -8.992 1 97.06 162 ALA B N 1
ATOM 2618 C CA . ALA B 1 162 ? 5.32 -24.672 -9.086 1 97.06 162 ALA B CA 1
ATOM 2619 C C . ALA B 1 162 ? 4.156 -24.891 -8.125 1 97.06 162 ALA B C 1
ATOM 2621 O O . ALA B 1 162 ? 3.174 -25.547 -8.469 1 97.06 162 ALA B O 1
ATOM 2622 N N . ARG B 1 163 ? 4.328 -24.359 -6.949 1 96.75 163 ARG B N 1
ATOM 2623 C CA . ARG B 1 163 ? 3.283 -24.469 -5.938 1 96.75 163 ARG B CA 1
ATOM 2624 C C . ARG B 1 163 ? 1.973 -23.875 -6.441 1 96.75 163 ARG B C 1
ATOM 2626 O O . ARG B 1 163 ? 0.916 -24.484 -6.324 1 96.75 163 ARG B O 1
ATOM 2633 N N . LEU B 1 164 ? 2.033 -22.672 -7.008 1 97.69 164 LEU B N 1
ATOM 2634 C CA . LEU B 1 164 ? 0.841 -21.984 -7.492 1 97.69 164 LEU B CA 1
ATOM 2635 C C . LEU B 1 164 ? 0.263 -22.703 -8.719 1 97.69 164 LEU B C 1
ATOM 2637 O O . LEU B 1 164 ? -0.956 -22.828 -8.836 1 97.69 164 LEU B O 1
ATOM 2641 N N . ASN B 1 165 ? 1.114 -23.141 -9.539 1 97 165 ASN B N 1
ATOM 2642 C CA . ASN B 1 165 ? 0.654 -23.891 -10.703 1 97 165 ASN B CA 1
ATOM 2643 C C . ASN B 1 165 ? -0.106 -25.156 -10.297 1 97 165 ASN B C 1
ATOM 2645 O O . ASN B 1 165 ? -1.112 -25.5 -10.914 1 97 165 ASN B O 1
ATOM 2649 N N . ALA B 1 166 ? 0.357 -25.781 -9.328 1 97.19 166 ALA B N 1
ATOM 2650 C CA . ALA B 1 166 ? -0.291 -26.984 -8.828 1 97.19 166 ALA B CA 1
ATOM 2651 C C . ALA B 1 166 ? -1.693 -26.688 -8.312 1 97.19 166 ALA B C 1
ATOM 2653 O O . ALA B 1 166 ? -2.557 -27.562 -8.289 1 97.19 166 ALA B O 1
ATOM 2654 N N . LEU B 1 167 ? -1.903 -25.438 -7.922 1 96.31 167 LEU B N 1
ATOM 2655 C CA . LEU B 1 167 ? -3.211 -25 -7.453 1 96.31 167 LEU B CA 1
ATOM 2656 C C . LEU B 1 167 ? -4.066 -24.5 -8.609 1 96.31 167 LEU B C 1
ATOM 2658 O O . LEU B 1 167 ? -5.203 -24.062 -8.406 1 96.31 167 LEU B O 1
ATOM 2662 N N . GLY B 1 168 ? -3.479 -24.5 -9.797 1 97.06 168 GLY B N 1
ATOM 2663 C CA . GLY B 1 168 ? -4.195 -24 -10.953 1 97.06 168 GLY B CA 1
ATOM 2664 C C . GLY B 1 168 ? -4.105 -22.5 -11.109 1 97.06 168 GLY B C 1
ATOM 2665 O O . GLY B 1 168 ? -4.941 -21.891 -11.789 1 97.06 168 GLY B O 1
ATOM 2666 N N . ILE B 1 169 ? -3.168 -21.875 -10.438 1 98.12 169 ILE B N 1
ATOM 2667 C CA . ILE B 1 169 ? -2.996 -20.422 -10.508 1 98.12 169 ILE B CA 1
ATOM 2668 C C . ILE B 1 169 ? -1.867 -20.078 -11.477 1 98.12 169 ILE B C 1
ATOM 2670 O O . ILE B 1 169 ? -0.754 -20.594 -11.344 1 98.12 169 ILE B O 1
ATOM 2674 N N . ASP B 1 170 ? -2.131 -19.266 -12.422 1 98.19 170 ASP B N 1
ATOM 2675 C CA . ASP B 1 170 ? -1.112 -18.75 -13.336 1 98.19 170 ASP B CA 1
ATOM 2676 C C . ASP B 1 170 ? -0.315 -17.625 -12.68 1 98.19 170 ASP B C 1
ATOM 2678 O O . ASP B 1 170 ? -0.843 -16.531 -12.461 1 98.19 170 ASP B O 1
ATOM 2682 N N . ALA B 1 171 ? 0.898 -17.906 -12.422 1 98.19 171 ALA B N 1
ATOM 2683 C CA . ALA B 1 171 ? 1.782 -16.891 -11.844 1 98.19 171 ALA B CA 1
ATOM 2684 C C . ALA B 1 171 ? 2.506 -16.109 -12.938 1 98.19 171 ALA B C 1
ATOM 2686 O O . ALA B 1 171 ? 3.291 -16.672 -13.695 1 98.19 171 ALA B O 1
ATOM 2687 N N . TYR B 1 172 ? 2.219 -14.836 -13.031 1 98.44 172 TYR B N 1
ATOM 2688 C CA . TYR B 1 172 ? 2.912 -13.938 -13.945 1 98.44 172 TYR B CA 1
ATOM 2689 C C . TYR B 1 172 ? 3.98 -13.125 -13.219 1 98.44 172 TYR B C 1
ATOM 2691 O O . TYR B 1 172 ? 3.666 -12.336 -12.32 1 98.44 172 TYR B O 1
ATOM 2699 N N . THR B 1 173 ? 5.203 -13.352 -13.531 1 98.38 173 THR B N 1
ATOM 2700 C CA . THR B 1 173 ? 6.32 -12.664 -12.891 1 98.38 173 THR B CA 1
ATOM 2701 C C . THR B 1 173 ? 7.117 -11.859 -13.922 1 98.38 173 THR B C 1
ATOM 2703 O O . THR B 1 173 ? 7.234 -12.266 -15.078 1 98.38 173 THR B O 1
ATOM 2706 N N . LEU B 1 174 ? 7.672 -10.766 -13.539 1 98.56 174 LEU B N 1
ATOM 2707 C CA . LEU B 1 174 ? 8.328 -9.875 -14.484 1 98.56 174 LEU B CA 1
ATOM 2708 C C . LEU B 1 174 ? 9.82 -10.18 -14.578 1 98.56 174 LEU B C 1
ATOM 2710 O O . LEU B 1 174 ? 10.375 -10.273 -15.672 1 98.56 174 LEU B O 1
ATOM 2714 N N . VAL B 1 175 ? 10.492 -10.312 -13.391 1 98.44 175 VAL B N 1
ATOM 2715 C CA . VAL B 1 175 ? 11.93 -10.555 -13.422 1 98.44 175 VAL B CA 1
ATOM 2716 C C . VAL B 1 175 ? 12.281 -11.688 -12.461 1 98.44 175 VAL B C 1
ATOM 2718 O O . VAL B 1 175 ? 11.672 -11.82 -11.398 1 98.44 175 VAL B O 1
ATOM 2721 N N . ASP B 1 176 ? 13.234 -12.461 -12.812 1 97.38 176 ASP B N 1
ATOM 2722 C CA . ASP B 1 176 ? 13.727 -13.578 -12.008 1 97.38 176 ASP B CA 1
ATOM 2723 C C . ASP B 1 176 ? 15.078 -13.242 -11.383 1 97.38 176 ASP B C 1
ATOM 2725 O O . ASP B 1 176 ? 15.93 -12.625 -12.023 1 97.38 176 ASP B O 1
ATOM 2729 N N . PHE B 1 177 ? 15.203 -13.523 -10.148 1 96.12 177 PHE B N 1
ATOM 2730 C CA . PHE B 1 177 ? 16.5 -13.516 -9.484 1 96.12 177 PHE B CA 1
ATOM 2731 C C . PHE B 1 177 ? 16.859 -14.898 -8.969 1 96.12 177 PHE B C 1
ATOM 2733 O O . PHE B 1 177 ? 16.141 -15.469 -8.141 1 96.12 177 PHE B O 1
ATOM 2740 N N . ALA B 1 178 ? 17.938 -15.352 -9.547 1 87.31 178 ALA B N 1
ATOM 2741 C CA . ALA B 1 178 ? 18.438 -16.656 -9.102 1 87.31 178 ALA B CA 1
ATOM 2742 C C . ALA B 1 17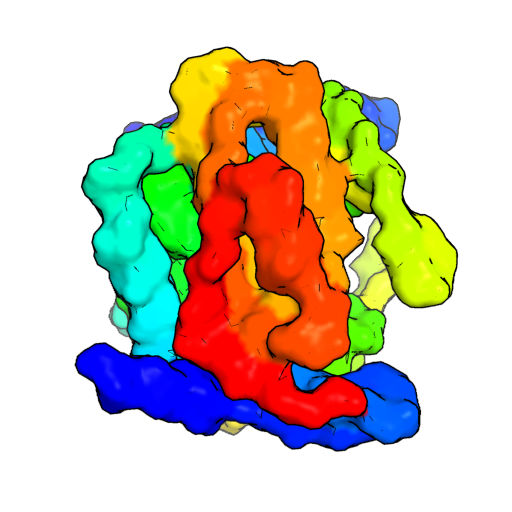8 ? 19.281 -16.531 -7.848 1 87.31 178 ALA B C 1
ATOM 2744 O O . ALA B 1 178 ? 19.734 -15.43 -7.504 1 87.31 178 ALA B O 1
ATOM 2745 N N . GLY B 1 179 ? 19.609 -17.578 -7.176 1 73.62 179 GLY B N 1
ATOM 2746 C CA . GLY B 1 179 ? 20.516 -17.594 -6.039 1 73.62 179 GLY B CA 1
ATOM 2747 C C . GLY B 1 179 ? 19.953 -16.891 -4.812 1 73.62 179 GLY B C 1
ATOM 2748 O O . GLY B 1 179 ? 19.438 -15.781 -4.91 1 73.62 179 GLY B O 1
ATOM 2749 N N . HIS B 1 180 ? 19.203 -17.734 -3.924 1 66.06 180 HIS B N 1
ATOM 2750 C CA . HIS B 1 180 ? 18.672 -17.203 -2.676 1 66.06 180 HIS B CA 1
ATOM 2751 C C . HIS B 1 180 ? 19.562 -17.594 -1.491 1 66.06 180 HIS B C 1
ATOM 2753 O O . HIS B 1 180 ? 20.297 -18.578 -1.553 1 66.06 180 HIS B O 1
#

Foldseek 3Di:
DVVLLVLLVVQWDWDAQPPHHQDTDTHNVSLVVPVSNLVSQLVVLLVVCLPVPAQEEEAEPDQRCSNRVVNCVSSVHYYWYKYFPPPDDAAWDKFWWDDPPGIGMIIGHLPPAAQPGEYEYEHAEFALQGRVVRVCVRNVVSNHDYAEYEYAEYEPVRCNCVVCVVVNHHYHYSDYDYRD/DVVLLVLLVVQWDWDAQPPHHQDTDTHNVSLVVPVSNLVSQLVVLLVVCLPVPAAEEEAEPDQRCSNRVSNCVSSVHYYWYKYFPPPDDAAWDKFWWDDPPGIGMIIGHLPPAAQPGEYEYEHAEFALQGRVVRVCVRNVVSNYDYAEYEYAEYEPVRCNCVVCVVVNHHYHYSDYDYRD

InterPro domains:
  IPR000836 Phosphoribosyltransferase domain [PF00156] (29-144)
  IPR000836 Phosphoribosyltransferase domain [cd06223] (41-174)
  IPR005764 Adenine phosphoribosyl transferase 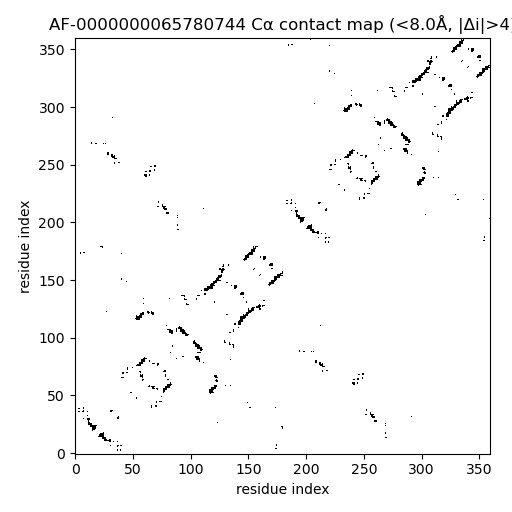[MF_00004] (8-177)
  IPR005764 Adenine phosphoribosyl transferase [TIGR01090] (8-176)
  IPR029057 Phosphoribosyltransferase-like [G3DSA:3.40.50.2020] (1-180)
  IPR029057 Phosphoribosyltransferase-like [SSF53271] (10-177)
  IPR050120 Adenine phosphoribosyltransferase [PTHR11776] (4-175)

Secondary structure (DSSP, 8-state):
-HHHHHHHHHTSEEEET-SSTT-EEEEHHHHHT-HHHHHHHHHHHHHHHTTTT--EEEEETTHHHHHHHHHHHHHT--EEEEB-TT--SS-EEEEEEE-SSSEEEEEEETTS--TT-EEEEEEEEESSSHHHHHHHHHHHHTT-EEEEEEEEEE-GGG-HHHHHHHTT-EEEEEEE----/-HHHHHHHHHTSEEEET-SSTT-EEEEHHHHHT-HHHHHHHHHHHHHHHTTTT--EEEEETTHHHHHHHHHHHHHT--EEEEB-TT--SS-EEEEEEE-SSSEEEEEEETTS--TT-EEEEEEEEESSSHHHHHHHHHHHHTT-EEEEEEEEEE-GGG-HHHHHHHTT-EEEEEEE----